Protein AF-A0A5J9WLJ3-F1 (afdb_monomer)

Nearest PDB structures (foldseek):
  1sz6-assembly1_A-2  TM=7.646E-01  e=7.565E-11  Viscum album
  1pum-assembly1_A  TM=7.525E-01  e=8.529E-11  Viscum album
  1yf8-assembly1_A  TM=7.888E-01  e=7.841E-10  Viscum album
  2b7u-assembly1_A  TM=7.235E-01  e=1.378E-10  Squilla maritima
  2pqi-assembly3_C  TM=7.498E-01  e=4.305E-10  Zea mays

Solvent-accessible surface area (backbone atoms only — not comparable to full-atom values): 20845 Å² total; per-residue (Å²): 135,89,86,83,81,88,86,77,88,76,84,78,80,77,81,80,63,78,72,80,76,73,75,64,64,78,54,74,60,68,26,63,38,52,54,63,48,75,91,47,28,34,59,30,49,51,52,29,39,49,36,53,45,50,52,34,45,72,61,26,93,45,59,37,41,34,23,41,85,89,69,46,79,70,50,70,32,21,27,26,18,72,86,45,80,54,54,85,21,42,45,23,37,33,42,36,49,90,85,45,39,32,31,42,32,29,29,43,39,65,47,36,80,42,34,41,31,32,76,87,66,52,38,32,25,47,47,94,58,82,72,80,74,56,74,87,44,41,76,60,86,41,58,94,44,53,49,78,44,63,76,39,57,58,26,75,38,57,36,27,35,61,46,47,54,51,21,49,53,54,58,35,66,62,54,98,86,66,89,56,77,66,51,38,47,25,51,50,37,49,40,44,67,72,36,43,16,46,30,20,52,66,51,33,50,52,48,39,52,25,35,69,66,63,32,65,48,62,55,29,67,70,50,38,52,52,64,76,36,45,51,57,53,33,31,49,24,52,66,71,63,69,63,86,80,77,38,63,44,73,52,56,94,84,52,54,65,48,53,58,44,41,74,69,49,39,44,47,34,36,31,69,32,51,54,56,50,52,52,52,56,51,55,53,52,59,55,65,73,60,70,79,74,76,79,80,80,78,83,88,88,89,85,84,90,79,88,82,90,81,88,84,83,86,85,88,84,88,86,88,88,87,87,83,94,88,83,90,82,88,86,84,92,85,85,82,71,72,76,69,53,65,68,64,57,64,66,71,74,117

Radius of gyration: 30.27 Å; Cα contacts (8 Å, |Δi|>4): 491; chains: 1; bounding box: 48×88×130 Å

Mean predicted aligned error: 13.95 Å

Sequence (350 aa):
MASRKKGKNVVVESSSGPPPILDQEIPKPIATFDITDPETIAENYKTGVQNIIEAMVSGSDVKFTFYRSDGKVDCRVPVCPMKNLSPSGAYTIELVDGEAQFLLVGTKYQTWFRGIVTKLKDRFEIDGMEPKMMTRSNSLHTTSRYLELTGKTVAELKVGYQSLFKALHILAGHRVDRQDKDYDVAIAVIMVMFFEAPRFPELFQMCLELLTQMRDDFVGEEYQKLINNWFNNSRDFFEANGEVKERRVTVTEQTVEAIKKVRRSISILCRSAWDSWLETIQAGTSRRSLCYKPPRPPFRVATRCGRTSLDTSLPMSRARGVFAVLQRRRGGSASARVLAHAASIAMAFL

Foldseek 3Di:
DDDDDDDDDDDPPPPPDPPPPPFQDQDDALAEQEPQDLVCNLVSLVVLLVSLLVLQVVQAPAKFFEAEPVRDTQAIAGAQHDDDLGSSQKHWYWYYNPPFIKIFIAGSALLATFWIQEPVRATEGEPPDPDRNGPPHDYPPHHRALCRLQVDAQQQQKEAQVLQVVLRVDRNPDDPPDDDSVNSSSVSRCCQSNRLLSFWVVSVVVRSVRSNVRHMDGSHDVSSVVSVCQLVLLLVLCVQVVDDPPSYHYDDPPRDVSVVCCSHTGRYHHPVSVVVNVVVVVVVVVVVVPPPPDPDDDDDDDDDDDDDDDDDDDDDDDDDDDDDDDDDDDDDDDPDPPVVVVVVCSVVPD

Organism: NCBI:txid38414

pLDDT: mean 76.75, std 26.53, range [23.78, 98.56]

Secondary structure (DSSP, 8-state):
-----PPP--------PPPP---PPPPPEEEEEE-S-TTTHHHHHHHHHHHHHHHHHHH-S-EEEEE-TTS-EEEEEEBPPPP--SGGGEEEEEEE-SS-EEEEEEETGGGEEEEEEETT--EEE-TT-PSPSSTTPEE-S--S-HHHHHSS-GGG-EEEHHHHHHHHHHHHT--TT---THHHHHHHHHHIIIIIGGG-HHHHHHHHHHHHTT-EEE-HHHHHHHHHTHHHHHHHHHHHH--SS--EEE--TTS-HHHHHHHHH-SSB-HHHHHHHHHHHHHHHHHHT----PPPPPP------------------------------------SSSTTTHHHHGGG--

Structure (mmCIF, N/CA/C/O backbone):
data_AF-A0A5J9WLJ3-F1
#
_entry.id   AF-A0A5J9WLJ3-F1
#
loop_
_atom_site.group_PDB
_atom_site.id
_atom_site.type_symbol
_atom_site.label_atom_id
_atom_site.label_alt_id
_atom_site.label_comp_id
_atom_site.label_asym_id
_atom_site.label_entity_id
_atom_site.label_seq_id
_atom_site.pdbx_PDB_ins_code
_atom_site.Cartn_x
_atom_site.Cartn_y
_atom_site.Cartn_z
_atom_site.occupancy
_atom_site.B_iso_or_equiv
_atom_site.auth_seq_id
_atom_site.auth_comp_id
_atom_site.auth_asym_id
_atom_site.auth_atom_id
_atom_site.pdbx_PDB_model_num
ATOM 1 N N . MET A 1 1 ? 13.831 -59.944 59.669 1.00 35.03 1 MET A N 1
ATOM 2 C CA . MET A 1 1 ? 14.502 -60.385 58.428 1.00 35.03 1 MET A CA 1
ATOM 3 C C . MET A 1 1 ? 13.497 -60.360 57.281 1.00 35.03 1 MET A C 1
ATOM 5 O O . MET A 1 1 ? 12.333 -60.645 57.506 1.00 35.03 1 MET A O 1
ATOM 9 N N . ALA A 1 2 ? 13.974 -59.900 56.124 1.00 35.75 2 ALA A N 1
ATOM 10 C CA . ALA A 1 2 ? 13.339 -59.632 54.827 1.00 35.75 2 ALA A CA 1
ATOM 11 C C . ALA A 1 2 ? 12.037 -60.374 54.435 1.00 35.75 2 ALA A C 1
ATOM 13 O O . ALA A 1 2 ? 11.960 -61.587 54.552 1.00 35.75 2 ALA A O 1
ATOM 14 N N . SER A 1 3 ? 11.104 -59.674 53.766 1.00 33.59 3 SER A N 1
ATOM 15 C CA . SER A 1 3 ? 11.016 -59.752 52.294 1.00 33.59 3 SER A CA 1
ATOM 16 C C . SER A 1 3 ? 10.105 -58.671 51.684 1.00 33.59 3 SER A C 1
ATOM 18 O O . SER A 1 3 ? 9.066 -58.304 52.228 1.00 33.59 3 SER A O 1
ATOM 20 N N . ARG A 1 4 ? 10.563 -58.122 50.553 1.00 35.47 4 ARG A N 1
ATOM 21 C CA . ARG A 1 4 ? 10.056 -56.951 49.823 1.00 35.47 4 ARG A CA 1
ATOM 22 C C . ARG A 1 4 ? 9.008 -57.344 48.770 1.00 35.47 4 ARG A C 1
ATOM 24 O O . ARG A 1 4 ? 9.231 -58.235 47.966 1.00 35.47 4 ARG A O 1
ATOM 31 N N . LYS A 1 5 ? 7.921 -56.567 48.779 1.00 38.75 5 LYS A N 1
ATOM 32 C CA . LYS A 1 5 ? 7.093 -56.008 47.686 1.00 38.75 5 LYS A CA 1
ATOM 33 C C . LYS A 1 5 ? 7.005 -56.740 46.328 1.00 38.75 5 LYS A C 1
ATOM 35 O O . LYS A 1 5 ? 7.954 -56.786 45.554 1.00 38.75 5 LYS A O 1
ATOM 40 N N . LYS A 1 6 ? 5.758 -57.109 45.999 1.00 37.81 6 LYS A N 1
ATOM 41 C CA . LYS A 1 6 ? 5.220 -57.403 44.659 1.00 37.81 6 LYS A CA 1
ATOM 42 C C . LYS A 1 6 ? 5.321 -56.178 43.735 1.00 37.81 6 LYS A C 1
ATOM 44 O O . LYS A 1 6 ? 4.821 -55.111 44.088 1.00 37.81 6 LYS A O 1
ATOM 49 N N . GLY A 1 7 ? 5.890 -56.357 42.545 1.00 33.94 7 GLY A N 1
ATOM 50 C CA . GLY A 1 7 ? 5.754 -55.429 41.421 1.00 33.94 7 GLY A CA 1
ATOM 51 C C . GLY A 1 7 ? 4.505 -55.762 40.602 1.00 33.94 7 GLY A C 1
ATOM 52 O O . GLY A 1 7 ? 4.373 -56.876 40.104 1.00 33.94 7 GLY A O 1
ATOM 53 N N . LYS A 1 8 ? 3.580 -54.805 40.483 1.00 37.28 8 LYS A N 1
ATOM 54 C CA . LYS A 1 8 ? 2.529 -54.790 39.458 1.00 37.28 8 LYS A CA 1
ATOM 55 C C . LYS A 1 8 ? 3.003 -53.828 38.370 1.00 37.28 8 LYS A C 1
ATOM 57 O O . LYS A 1 8 ? 3.177 -52.645 38.651 1.00 37.28 8 LYS A O 1
ATOM 62 N N . ASN A 1 9 ? 3.224 -54.344 37.165 1.00 34.16 9 ASN A N 1
ATOM 63 C CA . ASN A 1 9 ? 3.464 -53.529 35.979 1.00 34.16 9 ASN A CA 1
ATOM 64 C C . ASN A 1 9 ? 2.192 -52.733 35.671 1.00 34.16 9 ASN A C 1
ATOM 66 O O . ASN A 1 9 ? 1.166 -53.311 35.319 1.00 34.16 9 ASN A O 1
ATOM 70 N N . VAL A 1 10 ? 2.264 -51.415 35.841 1.00 37.97 10 VAL A N 1
ATOM 71 C CA . VAL A 1 10 ? 1.283 -50.476 35.298 1.00 37.97 10 VAL A CA 1
ATOM 72 C C . VAL A 1 10 ? 1.758 -50.139 33.893 1.00 37.97 10 VAL A C 1
ATOM 74 O O . VAL A 1 10 ? 2.802 -49.515 33.718 1.00 37.97 10 VAL A O 1
ATOM 77 N N . VAL A 1 11 ? 1.012 -50.607 32.896 1.00 36.06 11 VAL A N 1
ATOM 78 C CA . VAL A 1 11 ? 1.139 -50.140 31.516 1.00 36.06 11 VAL A CA 1
ATOM 79 C C . VAL A 1 11 ? 0.628 -48.703 31.507 1.00 36.06 11 VAL A C 1
ATOM 81 O O . VAL A 1 11 ? -0.554 -48.459 31.733 1.00 36.06 11 VAL A O 1
ATOM 84 N N . VAL A 1 12 ? 1.540 -47.750 31.330 1.00 38.28 12 VAL A N 1
ATOM 85 C CA . VAL A 1 12 ? 1.195 -46.353 31.065 1.00 38.28 12 VAL A CA 1
ATOM 86 C C . VAL A 1 12 ? 0.824 -46.288 29.590 1.00 38.28 12 VAL A C 1
ATOM 88 O O . VAL A 1 12 ? 1.699 -46.311 28.727 1.00 38.28 12 VAL A O 1
ATOM 91 N N . GLU A 1 13 ? -0.475 -46.263 29.298 1.00 34.56 13 GLU A N 1
ATOM 92 C CA . GLU A 1 13 ? -0.962 -45.866 27.982 1.00 34.56 13 GLU A CA 1
ATOM 93 C C . GLU A 1 13 ? -0.551 -44.410 27.755 1.00 34.56 13 GLU A C 1
ATOM 95 O O . GLU A 1 13 ? -1.059 -43.478 28.379 1.00 34.56 13 GLU A O 1
ATOM 100 N N . SER A 1 14 ? 0.440 -44.218 26.887 1.00 36.09 14 SER A N 1
ATOM 101 C CA . SER A 1 14 ? 0.812 -42.910 26.376 1.00 36.09 14 SER A CA 1
ATOM 102 C C . SER A 1 14 ? -0.344 -42.394 25.526 1.00 36.09 14 SER A C 1
ATOM 104 O O . SER A 1 14 ? -0.534 -42.839 24.393 1.00 36.09 14 SER A O 1
ATOM 106 N N . SER A 1 15 ? -1.118 -41.456 26.067 1.00 36.97 15 SER A N 1
ATOM 107 C CA . SER A 1 15 ? -2.095 -40.689 25.305 1.00 36.97 15 SER A CA 1
ATOM 108 C C . SER A 1 15 ? -1.351 -39.840 24.270 1.00 36.97 15 SER A C 1
ATOM 110 O O . SER A 1 15 ? -0.962 -38.702 24.540 1.00 36.97 15 SER A O 1
ATOM 112 N N . SER A 1 16 ? -1.116 -40.390 23.080 1.00 39.53 16 SER A N 1
ATOM 113 C CA . SER A 1 16 ? -0.679 -39.617 21.921 1.00 39.53 16 SER A CA 1
ATOM 114 C C . SER A 1 16 ? -1.875 -38.822 21.400 1.00 39.53 16 SER A C 1
ATOM 116 O O . SER A 1 16 ? -2.499 -39.172 20.398 1.00 39.53 16 SER A O 1
ATOM 118 N N . GLY A 1 17 ? -2.231 -37.765 22.127 1.00 44.97 17 GLY A N 1
ATOM 119 C CA . GLY A 1 17 ? -2.971 -36.665 21.530 1.00 44.97 17 GLY A CA 1
ATOM 120 C C . GLY A 1 17 ? -2.159 -36.091 20.363 1.00 44.97 17 GLY A C 1
ATOM 121 O O . GLY A 1 17 ? -0.925 -36.194 20.374 1.00 44.97 17 GLY A O 1
ATOM 122 N N . PRO A 1 18 ? -2.816 -35.513 19.343 1.00 36.66 18 PRO A N 1
ATOM 123 C CA . PRO A 1 18 ? -2.102 -34.785 18.306 1.00 36.66 18 PRO A CA 1
ATOM 124 C C . PRO A 1 18 ? -1.179 -33.757 18.979 1.00 36.66 18 PRO A C 1
ATOM 126 O O . PRO A 1 18 ? -1.573 -33.172 19.996 1.00 36.66 18 PRO A O 1
ATOM 129 N N . PRO A 1 19 ? 0.049 -33.562 18.466 1.00 36.69 19 PRO A N 1
ATOM 130 C CA . PRO A 1 19 ? 0.961 -32.582 19.035 1.00 36.69 19 PRO A CA 1
ATOM 131 C C . PRO A 1 19 ? 0.228 -31.240 19.153 1.00 36.69 19 PRO A C 1
ATOM 133 O O . PRO A 1 19 ? -0.559 -30.915 18.255 1.00 36.69 19 PRO A O 1
ATOM 136 N N . PRO A 1 20 ? 0.436 -30.471 20.240 1.00 39.09 20 PRO A N 1
ATOM 137 C CA . PRO A 1 20 ? -0.148 -29.146 20.347 1.00 39.09 20 PRO A CA 1
ATOM 138 C C . PRO A 1 20 ? 0.216 -28.387 19.075 1.00 39.09 20 PRO A C 1
ATOM 140 O O . PRO A 1 20 ? 1.395 -28.259 18.738 1.00 39.09 20 PRO A O 1
ATOM 143 N N . ILE A 1 21 ? -0.808 -27.970 18.327 1.00 44.97 21 ILE A N 1
ATOM 144 C CA . ILE A 1 21 ? -0.631 -27.144 17.139 1.00 44.97 21 ILE A CA 1
ATOM 145 C C . ILE A 1 21 ? 0.052 -25.886 17.654 1.00 44.97 21 ILE A C 1
ATOM 147 O O . ILE A 1 21 ? -0.577 -25.089 18.347 1.00 44.97 21 ILE A O 1
ATOM 151 N N . LEU A 1 22 ? 1.355 -25.769 17.392 1.00 43.28 22 LEU A N 1
ATOM 152 C CA . LEU A 1 22 ? 2.127 -24.585 17.725 1.00 43.28 22 LEU A CA 1
ATOM 153 C C . LEU A 1 22 ? 1.365 -23.404 17.142 1.00 43.28 22 LEU A C 1
ATOM 155 O O . LEU A 1 22 ? 1.149 -23.333 15.928 1.00 43.28 22 LEU A O 1
ATOM 159 N N . ASP A 1 23 ? 0.910 -22.517 18.022 1.00 54.50 23 ASP A N 1
ATOM 160 C CA . ASP A 1 23 ? 0.387 -21.234 17.608 1.00 54.50 23 ASP A CA 1
ATOM 161 C C . ASP A 1 23 ? 1.439 -20.590 16.730 1.00 54.50 23 ASP A C 1
ATOM 163 O O . ASP A 1 23 ? 2.509 -20.219 17.208 1.00 54.50 23 ASP A O 1
ATOM 167 N N . GLN A 1 24 ? 1.165 -20.500 15.428 1.00 60.66 24 GLN A N 1
ATOM 168 C CA . GLN A 1 24 ? 2.033 -19.730 14.562 1.00 60.66 24 GLN A CA 1
ATOM 169 C C . GLN A 1 24 ? 2.061 -18.311 15.120 1.00 60.66 24 GLN A C 1
ATOM 171 O O . GLN A 1 24 ? 1.013 -17.663 15.280 1.00 60.66 24 GLN A O 1
ATOM 176 N N . GLU A 1 25 ? 3.268 -17.892 15.489 1.00 76.31 25 GLU A N 1
ATOM 177 C CA . GLU A 1 25 ? 3.545 -16.579 16.035 1.00 76.31 25 GLU A CA 1
ATOM 178 C C . GLU A 1 25 ? 3.221 -15.552 14.949 1.00 76.31 25 GLU A C 1
ATOM 180 O O . GLU A 1 25 ? 3.755 -15.606 13.838 1.00 76.31 25 GLU A O 1
ATOM 185 N N . ILE A 1 26 ? 2.283 -14.651 15.245 1.00 84.25 26 ILE A N 1
ATOM 186 C CA . ILE A 1 26 ? 2.019 -13.498 14.385 1.00 84.25 26 ILE A CA 1
ATOM 187 C C . ILE A 1 26 ? 3.300 -12.659 14.392 1.00 84.25 26 ILE A C 1
ATOM 189 O O . ILE A 1 26 ? 3.791 -12.353 15.483 1.00 84.25 26 ILE A O 1
ATOM 193 N N . PRO A 1 27 ? 3.870 -12.304 13.226 1.00 88.19 27 PRO A N 1
ATOM 194 C CA . PRO A 1 27 ? 5.125 -11.574 13.203 1.00 88.19 27 PRO A CA 1
ATOM 195 C C . PRO A 1 27 ? 4.973 -10.235 13.925 1.00 88.19 27 PRO A C 1
ATOM 197 O O . PRO A 1 27 ? 3.891 -9.638 13.942 1.00 88.19 27 PRO A O 1
ATOM 200 N N . LYS A 1 28 ? 6.074 -9.764 14.518 1.00 91.81 28 LYS A N 1
ATOM 201 C CA . LYS A 1 28 ? 6.121 -8.435 15.132 1.00 91.81 28 LYS A CA 1
ATOM 202 C C . LYS A 1 28 ? 5.791 -7.356 14.088 1.00 91.81 28 LYS A C 1
ATOM 204 O O . LYS A 1 28 ? 6.193 -7.525 12.931 1.00 91.81 28 LYS A O 1
ATOM 209 N N . PRO A 1 29 ? 5.114 -6.266 14.492 1.00 95.00 29 PRO A N 1
ATOM 210 C CA . PRO A 1 29 ? 4.811 -5.163 13.593 1.00 95.00 29 PRO A CA 1
ATOM 211 C C . PRO A 1 29 ? 6.076 -4.605 12.952 1.00 95.00 29 PRO A C 1
ATOM 213 O O . PRO A 1 29 ? 7.065 -4.347 13.635 1.00 95.00 29 PRO A O 1
ATOM 216 N N . ILE A 1 30 ? 6.039 -4.422 11.632 1.00 95.31 30 ILE A N 1
ATOM 217 C CA . ILE A 1 30 ? 7.090 -3.697 10.899 1.00 95.31 30 ILE A CA 1
ATOM 218 C C . ILE A 1 30 ? 6.889 -2.180 10.992 1.00 95.31 30 ILE A C 1
ATOM 220 O O . ILE A 1 30 ? 7.796 -1.404 10.713 1.00 95.31 30 ILE A O 1
ATOM 224 N N . ALA A 1 31 ? 5.685 -1.762 11.371 1.00 93.31 31 ALA A N 1
ATOM 225 C CA . ALA A 1 31 ? 5.300 -0.382 11.575 1.00 93.31 31 ALA A CA 1
ATOM 226 C C . ALA A 1 31 ? 4.232 -0.319 12.667 1.00 93.31 31 ALA A C 1
ATOM 228 O O . ALA A 1 31 ? 3.360 -1.190 12.730 1.00 93.31 31 ALA A O 1
ATOM 229 N N . THR A 1 32 ? 4.294 0.735 13.471 1.00 94.44 32 THR A N 1
ATOM 230 C CA . THR A 1 32 ? 3.212 1.151 14.360 1.00 94.44 32 THR A CA 1
ATOM 231 C C . THR A 1 32 ? 2.727 2.503 13.865 1.00 94.44 32 THR A C 1
ATOM 233 O O . THR A 1 32 ? 3.519 3.424 13.674 1.00 94.44 32 THR A O 1
ATOM 236 N N . PHE A 1 33 ? 1.432 2.591 13.607 1.00 95.06 33 PHE A N 1
ATOM 237 C CA . PHE A 1 33 ? 0.744 3.792 13.194 1.00 95.06 33 PHE A CA 1
ATOM 238 C C . PHE A 1 33 ? -0.102 4.289 14.362 1.00 95.06 33 PHE A C 1
ATOM 240 O O . PHE A 1 33 ? -1.200 3.790 14.620 1.00 95.06 33 PHE A O 1
ATOM 247 N N . ASP A 1 34 ? 0.476 5.239 15.087 1.00 93.50 34 ASP A N 1
ATOM 248 C CA . ASP A 1 34 ? -0.144 5.896 16.227 1.00 93.50 34 ASP A CA 1
ATOM 249 C C . ASP A 1 34 ? -0.890 7.152 15.759 1.00 93.50 34 ASP A C 1
ATOM 251 O O . ASP A 1 34 ? -0.301 8.028 15.118 1.00 93.50 34 ASP A O 1
ATOM 255 N N . ILE A 1 35 ? -2.190 7.217 16.048 1.00 92.88 35 ILE A N 1
ATOM 256 C CA . ILE A 1 35 ? -3.055 8.361 15.733 1.00 92.88 35 ILE A CA 1
ATOM 257 C C . ILE A 1 35 ? -3.492 9.144 16.973 1.00 92.88 35 ILE A C 1
ATOM 259 O O . ILE A 1 35 ? -4.337 10.030 16.855 1.00 92.88 35 ILE A O 1
ATOM 263 N N . THR A 1 36 ? -2.934 8.820 18.143 1.00 91.94 36 THR A N 1
ATOM 264 C CA . THR A 1 36 ? -3.275 9.453 19.427 1.00 91.94 36 THR A CA 1
ATOM 265 C C . THR A 1 36 ? -3.032 10.960 19.384 1.00 91.94 36 THR A C 1
ATOM 267 O O . THR A 1 36 ? -3.819 11.734 19.926 1.00 91.94 36 THR A O 1
ATOM 270 N N . ASP A 1 37 ? -1.951 11.381 18.721 1.00 91.88 37 ASP A N 1
ATOM 271 C CA . ASP A 1 37 ? -1.606 12.786 18.534 1.00 91.88 37 ASP A CA 1
ATOM 272 C C . ASP A 1 37 ? -1.854 13.227 17.079 1.00 91.88 37 ASP A C 1
ATOM 274 O O . ASP A 1 37 ? -1.126 12.813 16.166 1.00 91.88 37 ASP A O 1
ATOM 278 N N . PRO A 1 38 ? -2.851 14.100 16.841 1.00 88.19 38 PRO A N 1
ATOM 279 C CA . PRO A 1 38 ? -3.112 14.654 15.522 1.00 88.19 38 PRO A CA 1
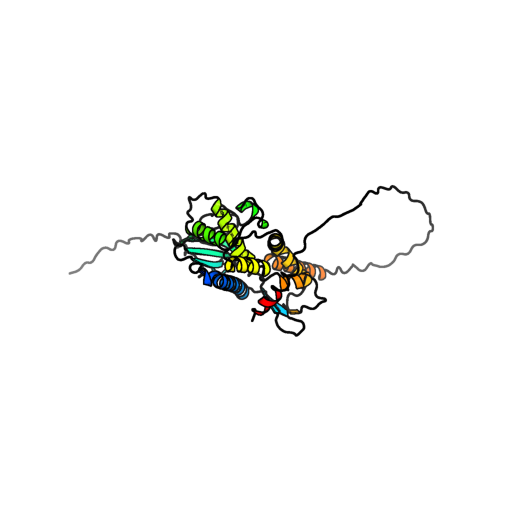ATOM 280 C C . PRO A 1 38 ? -1.888 15.351 14.900 1.00 88.19 38 PRO A C 1
ATOM 282 O O . PRO A 1 38 ? -1.711 15.299 13.686 1.00 88.19 38 PRO A O 1
ATOM 285 N N . GLU A 1 39 ? -1.002 15.972 15.680 1.00 90.88 39 GLU A N 1
ATOM 286 C CA . GLU A 1 39 ? 0.140 16.705 15.111 1.00 90.88 39 GLU A CA 1
ATOM 287 C C . GLU A 1 39 ? 1.184 15.778 14.469 1.00 90.88 39 GLU A C 1
ATOM 289 O O . GLU A 1 39 ? 1.890 16.182 13.542 1.00 90.88 39 GLU A O 1
ATOM 294 N N . THR A 1 40 ? 1.250 14.515 14.899 1.00 94.19 40 THR A N 1
ATOM 295 C CA . THR A 1 40 ? 2.245 13.544 14.414 1.00 94.19 40 THR A CA 1
ATOM 296 C C . THR A 1 40 ? 1.694 12.551 13.396 1.00 94.19 40 THR A C 1
ATOM 298 O O . THR A 1 40 ? 2.472 11.846 12.750 1.00 94.19 40 THR A O 1
ATOM 301 N N . ILE A 1 41 ? 0.375 12.522 13.165 1.00 94.81 41 ILE A N 1
ATOM 302 C CA . ILE A 1 41 ? -0.260 11.480 12.348 1.00 94.81 41 ILE A CA 1
ATOM 303 C C . ILE A 1 41 ? 0.296 11.391 10.921 1.00 94.81 41 ILE A C 1
ATOM 305 O O . ILE A 1 41 ? 0.496 10.297 10.394 1.00 94.81 41 ILE A O 1
ATOM 309 N N . ALA A 1 42 ? 0.574 12.529 10.281 1.00 95.88 42 ALA A N 1
ATOM 310 C CA . ALA A 1 42 ? 1.089 12.548 8.917 1.00 95.88 42 ALA A CA 1
ATOM 311 C C . ALA A 1 42 ? 2.509 11.959 8.849 1.00 95.88 42 ALA A C 1
ATOM 313 O O . ALA A 1 42 ? 2.808 11.162 7.958 1.00 95.88 42 ALA A O 1
ATOM 314 N N . GLU A 1 43 ? 3.366 12.289 9.818 1.00 96.50 43 GLU A N 1
ATOM 315 C CA . GLU A 1 43 ? 4.730 11.752 9.877 1.00 96.50 43 GLU A CA 1
ATOM 316 C C . GLU A 1 43 ? 4.731 10.264 10.255 1.00 96.50 43 GLU A C 1
ATOM 318 O O . GLU A 1 43 ? 5.453 9.471 9.645 1.00 96.50 43 GLU A O 1
ATOM 323 N N . ASN A 1 44 ? 3.849 9.853 11.171 1.00 96.44 44 ASN A N 1
ATOM 324 C CA . ASN A 1 44 ? 3.642 8.445 11.513 1.00 96.44 44 ASN A CA 1
ATOM 325 C C . ASN A 1 44 ? 3.172 7.650 10.286 1.00 96.44 44 ASN A C 1
ATOM 327 O O . ASN A 1 44 ? 3.635 6.532 10.052 1.00 96.44 44 ASN A O 1
ATOM 331 N N . TYR A 1 45 ? 2.294 8.230 9.460 1.00 97.44 45 TYR A N 1
ATOM 332 C CA . TYR A 1 45 ? 1.783 7.581 8.251 1.00 97.44 45 TYR A CA 1
ATOM 333 C C . TYR A 1 45 ? 2.887 7.411 7.214 1.00 97.44 45 TYR A C 1
ATOM 335 O O . TYR A 1 45 ? 3.086 6.320 6.681 1.00 97.44 45 TYR A O 1
ATOM 343 N N . LYS A 1 46 ? 3.644 8.483 6.969 1.00 97.56 46 LYS A N 1
ATOM 344 C CA . LYS A 1 46 ? 4.800 8.476 6.074 1.00 97.56 46 LYS A CA 1
ATOM 345 C C . LYS A 1 46 ? 5.826 7.424 6.492 1.00 97.56 46 LYS A C 1
ATOM 347 O O . LYS A 1 46 ? 6.210 6.602 5.660 1.00 97.56 46 LYS A O 1
ATOM 352 N N . THR A 1 47 ? 6.201 7.401 7.769 1.00 97.00 47 THR A N 1
ATOM 353 C CA . THR A 1 47 ? 7.129 6.408 8.329 1.00 97.00 47 THR A CA 1
ATOM 354 C C . THR A 1 47 ? 6.575 4.990 8.172 1.00 97.00 47 THR A C 1
ATOM 356 O O . THR A 1 47 ? 7.275 4.087 7.716 1.00 97.00 47 THR A O 1
ATOM 359 N N . GLY A 1 48 ? 5.289 4.782 8.468 1.00 96.38 48 GLY A N 1
ATOM 360 C CA . GLY A 1 48 ? 4.637 3.482 8.312 1.00 96.38 48 GLY A CA 1
ATOM 361 C C . GLY A 1 48 ? 4.657 2.971 6.870 1.00 96.38 48 GLY A C 1
ATOM 362 O O . GLY A 1 48 ? 5.006 1.815 6.627 1.00 96.38 48 GLY A O 1
ATOM 363 N N . VAL A 1 49 ? 4.347 3.831 5.896 1.00 97.19 49 VAL A N 1
ATOM 364 C CA . VAL A 1 49 ? 4.397 3.483 4.467 1.00 97.19 49 VAL A CA 1
ATOM 365 C C . VAL A 1 49 ? 5.824 3.169 4.015 1.00 97.19 49 VAL A C 1
ATOM 367 O O . VAL A 1 49 ? 6.028 2.188 3.295 1.00 97.19 49 VAL A O 1
ATOM 370 N N . GLN A 1 50 ? 6.816 3.936 4.471 1.00 96.44 50 GLN A N 1
ATOM 371 C CA . GLN A 1 50 ? 8.228 3.662 4.191 1.00 96.44 50 GLN A CA 1
ATOM 372 C C . GLN A 1 50 ? 8.652 2.292 4.731 1.00 96.44 50 GLN A C 1
ATOM 374 O O . GLN A 1 50 ? 9.190 1.487 3.971 1.00 96.44 50 GLN A O 1
ATOM 379 N N . ASN A 1 51 ? 8.301 1.963 5.975 1.00 96.62 51 ASN A N 1
ATOM 380 C CA . ASN A 1 51 ? 8.601 0.659 6.570 1.00 96.62 51 ASN A CA 1
ATOM 381 C C . ASN A 1 51 ? 7.958 -0.507 5.795 1.00 96.62 51 ASN A C 1
ATOM 383 O O . ASN A 1 51 ? 8.567 -1.569 5.648 1.00 96.62 51 ASN A O 1
ATOM 387 N N . ILE A 1 52 ? 6.744 -0.328 5.255 1.00 96.12 52 ILE A N 1
ATOM 388 C CA . ILE A 1 52 ? 6.091 -1.336 4.399 1.00 96.12 52 ILE A CA 1
ATOM 389 C C . ILE A 1 52 ? 6.894 -1.554 3.112 1.00 96.12 52 ILE A C 1
ATOM 391 O O . ILE A 1 52 ? 7.169 -2.700 2.739 1.00 96.12 52 ILE A O 1
ATOM 395 N N . ILE A 1 53 ? 7.306 -0.472 2.446 1.00 95.75 53 ILE A N 1
ATOM 396 C CA . ILE A 1 53 ? 8.129 -0.543 1.232 1.00 95.75 53 ILE A CA 1
ATOM 397 C C . ILE A 1 53 ? 9.472 -1.212 1.548 1.00 95.75 53 ILE A C 1
ATOM 399 O O . ILE A 1 53 ? 9.887 -2.125 0.833 1.00 95.75 53 ILE A O 1
ATOM 403 N N . GLU A 1 54 ? 10.129 -0.835 2.643 1.00 94.44 54 GLU A N 1
ATOM 404 C CA . GLU A 1 54 ? 11.394 -1.424 3.089 1.00 94.44 54 GLU A CA 1
ATOM 405 C C . GLU A 1 54 ? 11.275 -2.910 3.428 1.00 94.44 54 GLU A C 1
ATOM 407 O O . GLU A 1 54 ? 12.185 -3.688 3.122 1.00 94.44 54 GLU A O 1
ATOM 412 N N . ALA A 1 55 ? 10.148 -3.347 3.990 1.00 93.06 55 ALA A N 1
ATOM 413 C CA . ALA A 1 55 ? 9.878 -4.761 4.213 1.00 93.06 55 ALA A CA 1
ATOM 414 C C . ALA A 1 55 ? 9.754 -5.533 2.888 1.00 93.06 55 ALA A C 1
ATOM 416 O O . ALA A 1 55 ? 10.267 -6.655 2.784 1.00 93.06 55 ALA A O 1
ATOM 417 N N . MET A 1 56 ? 9.138 -4.936 1.858 1.00 94.75 56 MET A N 1
ATOM 418 C CA . MET A 1 56 ? 9.105 -5.524 0.512 1.00 94.75 56 MET A CA 1
ATOM 419 C C . MET A 1 56 ? 10.490 -5.545 -0.125 1.00 94.75 56 MET A C 1
ATOM 421 O O . MET A 1 56 ? 10.885 -6.567 -0.681 1.00 94.75 56 MET A O 1
ATOM 425 N N . VAL A 1 57 ? 11.263 -4.461 -0.001 1.00 92.00 57 VAL A N 1
ATOM 426 C CA . VAL A 1 57 ? 12.658 -4.421 -0.452 1.00 92.00 57 VAL A CA 1
ATOM 427 C C . VAL A 1 57 ? 13.449 -5.529 0.233 1.00 92.00 57 VAL A C 1
ATOM 429 O O . VAL A 1 57 ? 14.079 -6.334 -0.440 1.00 92.00 57 VAL A O 1
ATOM 432 N N . SER A 1 58 ? 13.413 -5.634 1.553 1.00 90.62 58 SER A N 1
ATOM 433 C CA . SER A 1 58 ? 14.223 -6.600 2.299 1.00 90.62 58 SER A CA 1
ATOM 434 C C . SER A 1 58 ? 13.862 -8.049 1.970 1.00 90.62 58 SER A C 1
ATOM 436 O O . SER A 1 58 ? 14.753 -8.882 1.827 1.00 90.62 58 SER A O 1
ATOM 438 N N . GLY A 1 59 ? 12.571 -8.345 1.791 1.00 89.88 59 GLY A N 1
ATOM 439 C CA . GLY A 1 59 ? 12.100 -9.690 1.456 1.00 89.88 59 GLY A CA 1
ATOM 440 C C . GLY A 1 59 ? 12.218 -10.071 -0.021 1.00 89.88 59 GLY A C 1
ATOM 441 O O . GLY A 1 59 ? 12.014 -11.237 -0.353 1.00 89.88 59 GLY A O 1
ATOM 442 N N . SER A 1 60 ? 12.477 -9.113 -0.912 1.00 93.81 60 SER A N 1
ATOM 443 C CA . SER A 1 60 ? 12.444 -9.350 -2.354 1.00 93.81 60 SER A CA 1
ATOM 444 C C . SER A 1 60 ? 13.775 -9.858 -2.903 1.00 93.81 60 SER A C 1
ATOM 446 O O . SER A 1 60 ? 14.847 -9.315 -2.625 1.00 93.81 60 SER A O 1
ATOM 448 N N . ASP A 1 61 ? 13.684 -10.863 -3.766 1.00 92.69 61 ASP A N 1
ATOM 449 C CA . ASP A 1 61 ? 14.751 -11.414 -4.597 1.00 92.69 61 ASP A CA 1
ATOM 450 C C . ASP A 1 61 ? 14.937 -10.653 -5.922 1.00 92.69 61 ASP A C 1
ATOM 452 O O . ASP A 1 61 ? 15.923 -10.893 -6.625 1.00 92.69 61 ASP A O 1
ATOM 456 N N . VAL A 1 62 ? 14.036 -9.726 -6.277 1.00 93.50 62 VAL A N 1
ATOM 457 C CA . VAL A 1 62 ? 14.053 -8.979 -7.547 1.00 93.50 62 VAL A CA 1
ATOM 458 C C . VAL A 1 62 ? 13.785 -7.495 -7.312 1.00 93.50 62 VAL A C 1
ATOM 460 O O . VAL A 1 62 ? 12.720 -7.095 -6.854 1.00 93.50 62 VAL A O 1
ATOM 463 N N . LYS A 1 63 ? 14.755 -6.647 -7.661 1.00 93.12 63 LYS A N 1
ATOM 464 C CA . LYS A 1 63 ? 14.690 -5.193 -7.450 1.00 93.12 63 LYS A CA 1
ATOM 465 C C . LYS A 1 63 ? 15.272 -4.484 -8.651 1.00 93.12 63 LYS A C 1
ATOM 467 O O . LYS A 1 63 ? 16.357 -4.861 -9.084 1.00 93.12 63 LYS A O 1
ATOM 472 N N . PHE A 1 64 ? 14.597 -3.448 -9.124 1.00 95.19 64 PHE A N 1
ATOM 473 C CA . PHE A 1 64 ? 15.082 -2.598 -10.203 1.00 95.19 64 PHE A CA 1
ATOM 474 C C . PHE A 1 64 ? 15.625 -1.303 -9.623 1.00 95.19 64 PHE A C 1
ATOM 476 O O . PHE A 1 64 ? 14.939 -0.631 -8.854 1.00 95.19 64 PHE A O 1
ATOM 483 N N . THR A 1 65 ? 16.860 -0.959 -9.977 1.00 94.38 65 THR A N 1
ATOM 484 C CA . THR A 1 65 ? 17.449 0.332 -9.608 1.00 94.38 65 THR A CA 1
ATOM 485 C C . THR A 1 65 ? 17.402 1.251 -10.815 1.00 94.38 65 THR A C 1
ATOM 487 O O . THR A 1 65 ? 18.011 0.960 -11.848 1.00 94.38 65 THR A O 1
ATOM 490 N N . PHE A 1 66 ? 16.669 2.351 -10.680 1.00 94.25 66 PHE A N 1
ATOM 491 C CA . PHE A 1 66 ? 16.545 3.373 -11.705 1.00 94.25 66 PHE A CA 1
ATOM 492 C C . PHE A 1 66 ? 17.645 4.411 -11.527 1.00 94.25 66 PHE A C 1
ATOM 494 O O . PHE A 1 66 ? 17.926 4.845 -10.410 1.00 94.25 66 PHE A O 1
ATOM 501 N N . TYR A 1 67 ? 18.255 4.815 -12.635 1.00 94.06 67 TYR A N 1
ATOM 502 C CA . TYR A 1 67 ? 19.320 5.807 -12.673 1.00 94.06 67 TYR A CA 1
ATOM 503 C C . TYR A 1 67 ? 18.910 6.992 -13.539 1.00 94.06 67 TYR A C 1
ATOM 505 O O . TYR A 1 67 ? 18.291 6.831 -14.598 1.00 94.06 67 TYR A O 1
ATOM 513 N N . ARG A 1 68 ? 19.296 8.185 -13.088 1.00 89.50 68 ARG A N 1
ATOM 514 C CA . ARG A 1 68 ? 19.244 9.421 -13.869 1.00 89.50 68 ARG A CA 1
ATOM 515 C C . ARG A 1 68 ? 20.317 9.398 -14.963 1.00 89.50 68 ARG A C 1
ATOM 517 O O . ARG A 1 68 ? 21.244 8.587 -14.934 1.00 89.50 68 ARG A O 1
ATOM 524 N N . SER A 1 69 ? 20.213 10.320 -15.918 1.00 85.62 69 SER A N 1
ATOM 525 C CA . SER A 1 69 ? 21.183 10.472 -17.012 1.00 85.62 69 SER A CA 1
ATOM 526 C C . SER A 1 69 ? 22.599 10.822 -16.536 1.00 85.62 69 SER A C 1
ATOM 528 O O . SER A 1 69 ? 23.558 10.520 -17.235 1.00 85.62 69 SER A O 1
ATOM 530 N N . ASP A 1 70 ? 22.738 11.417 -15.348 1.00 87.62 70 ASP A N 1
ATOM 531 C CA . ASP A 1 70 ? 24.024 11.717 -14.700 1.00 87.62 70 ASP A CA 1
ATOM 532 C C . ASP A 1 70 ? 24.641 10.506 -13.968 1.00 87.62 70 ASP A C 1
ATOM 534 O O . ASP A 1 70 ? 25.687 10.623 -13.332 1.00 87.62 70 ASP A O 1
ATOM 538 N N . GLY A 1 71 ? 23.998 9.335 -14.041 1.00 87.69 71 GLY A N 1
ATOM 539 C CA . GLY A 1 71 ? 24.457 8.104 -13.407 1.00 87.69 71 GLY A CA 1
ATOM 540 C C . GLY A 1 71 ? 24.124 7.984 -11.919 1.00 87.69 71 GLY A C 1
ATOM 541 O O . GLY A 1 71 ? 24.483 6.970 -11.318 1.00 87.69 71 GLY A O 1
ATOM 542 N N . LYS A 1 72 ? 23.421 8.953 -11.315 1.00 91.38 72 LYS A N 1
ATOM 543 C CA . LYS A 1 72 ? 22.952 8.847 -9.925 1.00 91.38 72 LYS A CA 1
ATOM 544 C C . LYS A 1 72 ? 21.723 7.954 -9.821 1.00 91.38 72 LYS A C 1
ATOM 546 O O . LYS A 1 72 ? 20.885 7.920 -10.723 1.00 91.38 72 LYS A O 1
ATOM 551 N N . VAL A 1 73 ? 21.615 7.238 -8.703 1.00 92.38 73 VAL A N 1
ATOM 552 C CA . VAL A 1 73 ? 20.414 6.462 -8.372 1.00 92.38 73 VAL A CA 1
ATOM 553 C C . VAL A 1 73 ? 19.254 7.430 -8.171 1.00 92.38 73 VAL A C 1
ATOM 555 O O . VAL A 1 73 ? 19.391 8.418 -7.455 1.00 92.38 73 VAL A O 1
ATOM 558 N N . ASP A 1 74 ? 18.134 7.140 -8.819 1.00 90.94 74 ASP A N 1
ATOM 559 C CA . ASP A 1 74 ? 16.891 7.885 -8.659 1.00 90.94 74 ASP A CA 1
ATOM 560 C C . ASP A 1 74 ? 15.969 7.199 -7.654 1.00 90.94 74 ASP A C 1
ATOM 562 O O . ASP A 1 74 ? 15.596 7.784 -6.647 1.00 90.94 74 ASP A O 1
ATOM 566 N N . CYS A 1 75 ? 15.638 5.931 -7.905 1.00 91.06 75 CYS A N 1
ATOM 567 C CA . CYS A 1 75 ? 14.792 5.139 -7.023 1.00 91.06 75 CYS A CA 1
ATOM 568 C C . CYS A 1 75 ? 15.092 3.641 -7.151 1.00 91.06 75 CYS A C 1
ATOM 570 O O . CYS A 1 75 ? 15.765 3.181 -8.083 1.00 91.06 75 CYS A O 1
ATOM 572 N N . ARG A 1 76 ? 14.589 2.867 -6.188 1.00 92.31 76 ARG A N 1
ATOM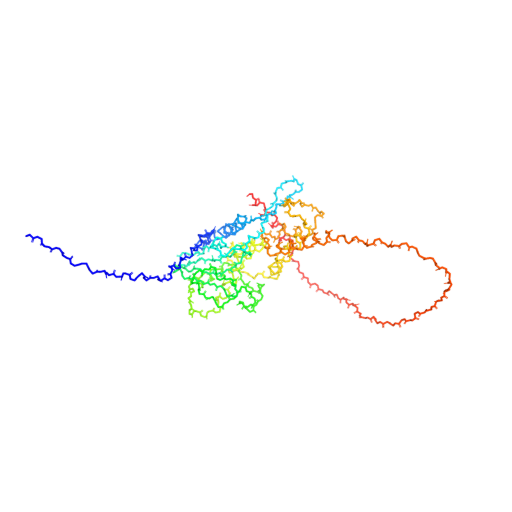 573 C CA . ARG A 1 76 ? 14.633 1.403 -6.191 1.00 92.31 76 ARG A CA 1
ATOM 574 C C . ARG A 1 76 ? 13.215 0.873 -6.078 1.00 92.31 76 ARG A C 1
ATOM 576 O O . ARG A 1 76 ? 12.523 1.202 -5.123 1.00 92.31 76 ARG A O 1
ATOM 583 N N . VAL A 1 77 ? 12.819 0.029 -7.023 1.00 95.81 77 VAL A N 1
ATOM 584 C CA . VAL A 1 77 ? 11.474 -0.548 -7.080 1.00 95.81 77 VAL A CA 1
ATOM 585 C C . VAL A 1 77 ? 11.585 -2.070 -6.929 1.00 95.81 77 VAL A C 1
ATOM 587 O O . VAL A 1 77 ? 12.053 -2.742 -7.857 1.00 95.81 77 VAL A O 1
ATOM 590 N N . PRO A 1 78 ? 11.243 -2.646 -5.761 1.00 96.62 78 PRO A N 1
ATOM 591 C CA . PRO A 1 78 ? 11.180 -4.091 -5.581 1.00 96.62 78 PRO A CA 1
ATOM 592 C C . PRO A 1 78 ? 9.986 -4.696 -6.321 1.00 96.62 78 PRO A C 1
ATOM 594 O O . PRO A 1 78 ? 8.924 -4.089 -6.425 1.00 96.62 78 PRO A O 1
ATOM 597 N N . VAL A 1 79 ? 10.133 -5.939 -6.765 1.00 97.19 79 VAL A N 1
ATOM 598 C CA . VAL A 1 79 ? 9.000 -6.838 -7.016 1.00 97.19 79 VAL A CA 1
ATOM 599 C C . VAL A 1 79 ? 8.586 -7.448 -5.680 1.00 97.19 79 VAL A C 1
ATOM 601 O O . VAL A 1 79 ? 9.458 -7.744 -4.863 1.00 97.19 79 VAL A O 1
ATOM 604 N N . CYS A 1 80 ? 7.293 -7.658 -5.425 1.00 97.12 80 CYS A N 1
ATOM 605 C CA . CYS A 1 80 ? 6.859 -8.359 -4.214 1.00 97.12 80 CYS A CA 1
ATOM 606 C C . CYS A 1 80 ? 7.598 -9.707 -4.036 1.00 97.12 80 CYS A C 1
ATOM 608 O O . CYS A 1 80 ? 7.874 -10.389 -5.028 1.00 97.12 80 CYS A O 1
ATOM 610 N N . PRO A 1 81 ? 7.885 -10.128 -2.792 1.00 95.50 81 PRO A N 1
ATOM 611 C CA . PRO A 1 81 ? 8.481 -11.432 -2.509 1.00 95.50 81 PRO A CA 1
ATOM 612 C C . PRO A 1 81 ? 7.680 -12.619 -3.061 1.00 95.50 81 PRO A C 1
ATOM 614 O O . PRO A 1 81 ? 6.477 -12.523 -3.318 1.00 95.50 81 PRO A O 1
ATOM 617 N N . MET A 1 82 ? 8.351 -13.766 -3.192 1.00 92.44 82 MET A N 1
ATOM 618 C CA . MET A 1 82 ? 7.712 -15.037 -3.542 1.00 92.44 82 MET A CA 1
ATOM 619 C C . MET A 1 82 ? 6.620 -15.435 -2.544 1.00 92.44 82 MET A C 1
ATOM 621 O O . MET A 1 82 ? 6.673 -15.098 -1.358 1.00 92.44 82 MET A O 1
ATOM 625 N N . LYS A 1 83 ? 5.648 -16.221 -3.026 1.00 90.19 83 LYS A N 1
ATOM 626 C CA . LYS A 1 83 ? 4.613 -16.815 -2.177 1.00 90.19 83 LYS A CA 1
ATOM 627 C C . LYS A 1 83 ? 5.264 -17.665 -1.085 1.00 90.19 83 LYS A C 1
ATOM 629 O O . LYS A 1 83 ? 5.951 -18.640 -1.372 1.00 90.19 83 LYS A O 1
ATOM 634 N N . ASN A 1 84 ? 5.008 -17.295 0.164 1.00 87.31 84 ASN A N 1
ATOM 635 C CA . ASN A 1 84 ? 5.462 -18.003 1.351 1.00 87.31 84 ASN A CA 1
ATOM 636 C C . ASN A 1 84 ? 4.284 -18.097 2.325 1.00 87.31 84 ASN A C 1
ATOM 638 O O . ASN A 1 84 ? 3.717 -17.081 2.718 1.00 87.31 84 ASN A O 1
ATOM 642 N N . LEU A 1 85 ? 3.898 -19.325 2.661 1.00 79.56 85 LEU A N 1
ATOM 643 C CA . LEU A 1 85 ? 2.745 -19.620 3.515 1.00 79.56 85 LEU A CA 1
ATOM 644 C C . LEU A 1 85 ? 3.119 -19.780 4.994 1.00 79.56 85 LEU A C 1
ATOM 646 O O . LEU A 1 85 ? 2.252 -20.010 5.827 1.00 79.56 85 LEU A O 1
ATOM 650 N N . SER A 1 86 ? 4.407 -19.690 5.321 1.00 80.38 86 SER A N 1
ATOM 651 C CA . SER A 1 86 ? 4.865 -19.642 6.707 1.00 80.38 86 SER A CA 1
ATOM 652 C C . SER A 1 86 ? 4.694 -18.229 7.285 1.00 80.38 86 SER A C 1
ATOM 654 O O . SER A 1 86 ? 4.552 -17.270 6.518 1.00 80.38 86 SER A O 1
ATOM 656 N N . PRO A 1 87 ? 4.797 -18.051 8.615 1.00 77.31 87 PRO A N 1
ATOM 657 C CA . PRO A 1 87 ? 4.682 -16.736 9.251 1.00 77.31 87 PRO A CA 1
ATOM 658 C C . PRO A 1 87 ? 5.645 -15.678 8.694 1.00 77.31 87 PRO A C 1
ATOM 660 O O . PRO A 1 87 ? 5.327 -14.493 8.679 1.00 77.31 87 PRO A O 1
ATOM 663 N N . SER A 1 88 ? 6.805 -16.087 8.165 1.00 84.25 88 SER A N 1
ATOM 664 C CA . SER A 1 88 ? 7.770 -15.163 7.555 1.00 84.25 88 SER A CA 1
ATOM 665 C C . SER A 1 88 ? 7.306 -14.579 6.213 1.00 84.25 88 SER A C 1
ATOM 667 O O . SER A 1 88 ? 7.860 -13.571 5.762 1.00 84.25 88 SER A O 1
ATOM 669 N N . GLY A 1 89 ? 6.284 -15.177 5.590 1.00 88.88 89 GLY A N 1
ATOM 670 C CA . GLY A 1 89 ? 5.590 -14.667 4.407 1.00 88.88 89 GLY A CA 1
ATOM 671 C C . GLY A 1 89 ? 4.536 -13.599 4.706 1.00 88.88 89 GLY A C 1
ATOM 672 O O . GLY A 1 89 ? 4.034 -12.970 3.772 1.00 88.88 89 GLY A O 1
ATOM 673 N N . ALA A 1 90 ? 4.234 -13.361 5.984 1.00 91.88 90 ALA A N 1
ATOM 674 C CA . ALA A 1 90 ? 3.371 -12.285 6.445 1.00 91.88 90 ALA A CA 1
ATOM 675 C C . ALA A 1 90 ? 4.187 -11.083 6.951 1.00 91.88 90 ALA A C 1
ATOM 677 O O . ALA A 1 90 ? 5.379 -11.185 7.258 1.00 91.88 90 ALA A O 1
ATOM 678 N N . TYR A 1 91 ? 3.529 -9.935 7.048 1.00 94.50 91 TYR A N 1
ATOM 679 C CA . TYR A 1 91 ? 3.968 -8.779 7.824 1.00 94.50 91 TYR A CA 1
ATOM 680 C C . TYR A 1 91 ? 2.765 -8.190 8.559 1.00 94.50 91 TYR A C 1
ATOM 682 O O . TYR A 1 91 ? 1.621 -8.411 8.156 1.00 94.50 91 TYR A O 1
ATOM 690 N N . THR A 1 92 ? 3.019 -7.456 9.638 1.00 96.50 92 THR A N 1
ATOM 691 C CA . THR A 1 92 ? 1.964 -6.797 10.407 1.00 96.50 92 THR A CA 1
ATOM 692 C C . THR A 1 92 ? 2.221 -5.310 10.569 1.00 96.50 92 THR A C 1
ATOM 694 O O . THR A 1 92 ? 3.368 -4.862 10.581 1.00 96.50 92 THR A O 1
ATOM 697 N N . ILE A 1 93 ? 1.139 -4.547 10.679 1.00 97.50 93 ILE A N 1
ATOM 698 C CA . ILE A 1 93 ? 1.153 -3.119 10.997 1.00 97.50 93 ILE A CA 1
ATOM 699 C C . ILE A 1 93 ? 0.266 -2.953 12.222 1.00 97.50 93 ILE A C 1
ATOM 701 O O . ILE A 1 93 ? -0.862 -3.436 12.229 1.00 97.50 93 ILE A O 1
ATOM 705 N N . GLU A 1 94 ? 0.767 -2.311 13.261 1.00 97.12 94 GLU A N 1
ATOM 706 C CA . GLU A 1 94 ? -0.028 -1.987 14.439 1.00 97.12 94 GLU A CA 1
ATOM 707 C C . GLU A 1 94 ? -0.719 -0.642 14.249 1.00 97.12 94 GLU A C 1
ATOM 709 O O . GLU A 1 94 ? -0.069 0.318 13.853 1.00 97.12 94 GLU A O 1
ATOM 714 N N . LEU A 1 95 ? -2.022 -0.570 14.517 1.00 97.31 95 LEU A N 1
ATOM 715 C CA . LEU A 1 95 ? -2.781 0.680 14.564 1.00 97.31 95 LEU A CA 1
ATOM 716 C C . LEU A 1 95 ? -3.230 0.925 16.002 1.00 97.31 95 LEU A C 1
ATOM 718 O O . LEU A 1 95 ? -3.745 0.001 16.641 1.00 97.31 95 LEU A O 1
ATOM 722 N N . VAL A 1 96 ? -3.044 2.152 16.493 1.00 95.69 96 VAL A N 1
ATOM 723 C CA . VAL A 1 96 ? -3.379 2.547 17.868 1.00 95.69 96 VAL A CA 1
ATOM 724 C C . VAL A 1 96 ? -3.814 4.013 17.947 1.00 95.69 96 VAL A C 1
ATOM 726 O O . VAL A 1 96 ? -3.294 4.844 17.211 1.00 95.69 96 VAL A O 1
ATOM 729 N N . ASP A 1 97 ? -4.756 4.324 18.839 1.00 92.50 97 ASP A N 1
ATOM 730 C CA . ASP A 1 97 ? -5.209 5.695 19.156 1.00 92.50 97 ASP A CA 1
ATOM 731 C C . ASP A 1 97 ? -5.207 6.015 20.668 1.00 92.50 97 ASP A C 1
ATOM 733 O O . ASP A 1 97 ? -5.762 7.022 21.105 1.00 92.50 97 ASP A O 1
ATOM 737 N N . GLY A 1 98 ? -4.629 5.120 21.476 1.00 88.50 98 GLY A N 1
ATOM 738 C CA . GLY A 1 98 ? -4.622 5.176 22.940 1.00 88.50 98 GLY A CA 1
ATOM 739 C C . GLY A 1 98 ? -5.739 4.364 23.613 1.00 88.50 98 GLY A C 1
ATOM 740 O O . GLY A 1 98 ? -5.528 3.836 24.707 1.00 88.50 98 GLY A O 1
ATOM 741 N N . GLU A 1 99 ? -6.883 4.168 22.955 1.00 89.12 99 GLU A N 1
ATOM 742 C CA . GLU A 1 99 ? -8.038 3.419 23.479 1.00 89.12 99 GLU A CA 1
ATOM 743 C C . GLU A 1 99 ? -8.239 2.078 22.757 1.00 89.12 99 GLU A C 1
ATOM 745 O O . GLU A 1 99 ? -8.440 1.024 23.374 1.00 89.12 99 GLU A O 1
ATOM 750 N N . ALA A 1 100 ? -8.150 2.113 21.435 1.00 92.62 100 ALA A N 1
ATOM 751 C CA . ALA A 1 100 ? -8.332 1.028 20.503 1.00 92.62 100 ALA A CA 1
ATOM 752 C C . ALA A 1 100 ? -6.996 0.635 19.855 1.00 92.62 100 ALA A C 1
ATOM 754 O O . ALA A 1 100 ? -6.115 1.451 19.588 1.00 92.62 100 ALA A O 1
ATOM 755 N N . GLN A 1 101 ? -6.829 -0.672 19.641 1.00 94.62 101 GLN A N 1
ATOM 756 C CA . GLN A 1 101 ? -5.596 -1.247 19.113 1.00 94.62 101 GLN A CA 1
ATOM 757 C C . GLN A 1 101 ? -5.880 -2.563 18.395 1.00 94.62 101 GLN A C 1
ATOM 759 O O . GLN A 1 101 ? -6.588 -3.433 18.919 1.00 94.62 101 GLN A O 1
ATOM 764 N N . PHE A 1 102 ? -5.269 -2.742 17.229 1.00 95.62 102 PHE A N 1
ATOM 765 C CA . PHE A 1 102 ? -5.242 -4.017 16.519 1.00 95.62 102 PHE A CA 1
ATOM 766 C C . PHE A 1 102 ? -4.049 -4.087 15.563 1.00 95.62 102 PHE A C 1
ATOM 768 O O . PHE A 1 102 ? -3.418 -3.081 15.239 1.00 95.62 102 PHE A O 1
ATOM 775 N N . LEU A 1 103 ? -3.735 -5.299 15.113 1.00 96.81 103 LEU A N 1
ATOM 776 C CA . LEU A 1 103 ? -2.757 -5.535 14.062 1.00 96.81 103 LEU A CA 1
ATOM 777 C C . LEU A 1 103 ? -3.477 -5.764 12.741 1.00 96.81 103 LEU A C 1
ATOM 779 O O . LEU A 1 103 ? -4.346 -6.629 12.647 1.00 96.81 103 LEU A O 1
ATOM 783 N N . LEU A 1 104 ? -3.054 -5.053 11.708 1.00 97.06 104 LEU A N 1
ATOM 784 C CA . LEU A 1 104 ? -3.277 -5.436 10.324 1.00 97.06 104 LEU A CA 1
ATOM 785 C C . LEU A 1 104 ? -2.310 -6.541 9.953 1.00 97.06 104 LEU A C 1
ATOM 787 O O . LEU A 1 104 ? -1.131 -6.475 10.295 1.00 97.06 104 LEU A O 1
ATOM 791 N N . VAL A 1 105 ? -2.793 -7.520 9.201 1.00 95.38 105 VAL A N 1
ATOM 792 C CA . VAL A 1 105 ? -1.968 -8.593 8.657 1.00 95.38 105 VAL A CA 1
ATOM 793 C C . VAL A 1 105 ? -1.974 -8.497 7.144 1.00 95.38 105 VAL A C 1
ATOM 795 O O . VAL A 1 105 ? -3.029 -8.454 6.509 1.00 95.38 105 VAL A O 1
ATOM 798 N N . GLY A 1 106 ? -0.775 -8.455 6.576 1.00 94.44 106 GLY A N 1
ATOM 799 C CA . GLY A 1 106 ? -0.522 -8.431 5.148 1.00 94.44 106 GLY A CA 1
ATOM 800 C C . GLY A 1 106 ? 0.289 -9.631 4.699 1.00 94.44 106 GLY A C 1
ATOM 801 O O . GLY A 1 106 ? 1.166 -10.108 5.420 1.00 94.44 106 GLY A O 1
ATOM 802 N N . THR A 1 107 ? 0.048 -10.104 3.481 1.00 92.94 107 THR A N 1
ATOM 803 C CA . THR A 1 107 ? 0.975 -11.029 2.829 1.00 92.94 107 THR A CA 1
ATOM 804 C C . THR A 1 107 ? 2.054 -10.250 2.088 1.00 92.94 107 THR A C 1
ATOM 806 O O . THR A 1 107 ? 1.764 -9.324 1.336 1.00 92.94 107 THR A O 1
ATOM 809 N N . LYS A 1 108 ? 3.322 -10.633 2.275 1.00 93.81 108 LYS A N 1
ATOM 810 C CA . LYS A 1 108 ? 4.435 -10.067 1.499 1.00 93.81 108 LYS A CA 1
ATOM 811 C C . LYS A 1 108 ? 4.277 -10.383 0.014 1.00 93.81 108 LYS A C 1
ATOM 813 O O . LYS A 1 108 ? 4.553 -9.543 -0.838 1.00 93.81 108 LYS A O 1
ATOM 818 N N . TYR A 1 109 ? 3.775 -11.574 -0.302 1.00 92.56 109 TYR A N 1
ATOM 819 C CA . TYR A 1 109 ? 3.381 -11.904 -1.661 1.00 92.56 109 TYR A CA 1
ATOM 820 C C . TYR A 1 109 ? 2.215 -11.009 -2.073 1.00 92.56 109 TYR A C 1
ATOM 822 O O . TYR A 1 109 ? 1.140 -11.078 -1.496 1.00 92.56 109 TYR A O 1
ATOM 830 N N . GLN A 1 110 ? 2.445 -10.165 -3.076 1.00 91.94 110 GLN A N 1
ATOM 831 C CA . GLN A 1 110 ? 1.481 -9.197 -3.606 1.00 91.94 110 GLN A CA 1
ATOM 832 C C . GLN A 1 110 ? 1.085 -8.032 -2.686 1.00 91.94 110 GLN A C 1
ATOM 834 O O . GLN A 1 110 ? 0.251 -7.231 -3.096 1.00 91.94 110 GLN A O 1
ATOM 839 N N . THR A 1 111 ? 1.673 -7.894 -1.490 1.00 93.56 111 THR A N 1
ATOM 840 C CA . THR A 1 111 ? 1.337 -6.819 -0.533 1.00 93.56 111 THR A CA 1
ATOM 841 C C . THR A 1 111 ? -0.176 -6.673 -0.303 1.00 93.56 111 THR A C 1
ATOM 843 O O . THR A 1 111 ? -0.723 -5.571 -0.299 1.00 93.56 111 THR A O 1
ATOM 846 N N . TRP A 1 112 ? -0.878 -7.799 -0.157 1.00 92.38 112 TRP A N 1
ATOM 847 C CA . TRP A 1 112 ? -2.332 -7.821 0.020 1.00 92.38 112 TRP A CA 1
ATOM 848 C C . TRP A 1 112 ? -2.739 -7.869 1.484 1.00 92.38 112 TRP A C 1
ATOM 850 O O . TRP A 1 112 ? -2.116 -8.563 2.292 1.00 92.38 112 TRP A O 1
ATOM 860 N N . PHE A 1 113 ? -3.843 -7.187 1.787 1.00 94.75 113 PHE A N 1
ATOM 861 C CA . PHE A 1 113 ? -4.539 -7.328 3.056 1.00 94.75 113 PHE A CA 1
ATOM 862 C C . PHE A 1 113 ? -4.990 -8.773 3.243 1.00 94.75 113 PHE A C 1
ATOM 864 O O . PHE A 1 113 ? -5.518 -9.406 2.325 1.00 94.75 113 PHE A O 1
ATOM 871 N N . ARG A 1 114 ? -4.748 -9.295 4.443 1.00 93.31 114 ARG A N 1
ATOM 872 C CA . ARG A 1 114 ? -5.086 -10.663 4.815 1.00 93.31 114 ARG A CA 1
ATOM 873 C C . ARG A 1 114 ? -6.131 -10.728 5.913 1.00 93.31 114 ARG A C 1
ATOM 875 O O . ARG A 1 114 ? -6.946 -11.646 5.913 1.00 93.31 114 ARG A O 1
ATOM 882 N N . GLY A 1 115 ? -6.090 -9.796 6.853 1.00 94.25 115 GLY A N 1
ATOM 883 C CA . GLY A 1 115 ? -6.946 -9.856 8.021 1.00 94.25 115 GLY A CA 1
ATOM 884 C C . GLY A 1 115 ? -6.449 -8.994 9.166 1.00 94.25 115 GLY A C 1
ATOM 885 O O . GLY A 1 115 ? -5.554 -8.164 8.993 1.00 94.25 115 GLY A O 1
ATOM 886 N N . ILE A 1 116 ? -7.026 -9.221 10.341 1.00 95.50 116 ILE A N 1
ATOM 887 C CA . ILE A 1 116 ? -6.726 -8.469 11.557 1.00 95.50 116 ILE A CA 1
ATOM 888 C C . ILE A 1 116 ? -6.466 -9.390 12.749 1.00 95.50 116 ILE A C 1
ATOM 890 O O . ILE A 1 116 ? -6.962 -10.518 12.809 1.00 95.50 116 ILE A O 1
ATOM 894 N N . VAL A 1 117 ? -5.711 -8.881 13.721 1.00 94.69 117 VAL A N 1
ATOM 895 C CA . VAL A 1 117 ? -5.569 -9.474 15.055 1.00 94.69 117 VAL A CA 1
ATOM 896 C C . VAL A 1 117 ? -5.934 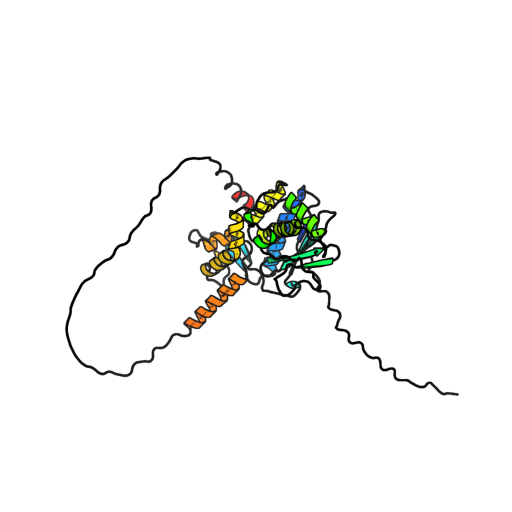-8.428 16.097 1.00 94.69 117 VAL A C 1
ATOM 898 O O . VAL A 1 117 ? -5.283 -7.388 16.181 1.00 94.69 117 VAL A O 1
ATOM 901 N N . THR A 1 118 ? -6.962 -8.686 16.899 1.00 92.19 118 THR A N 1
ATOM 902 C CA . THR A 1 118 ? -7.426 -7.738 17.923 1.00 92.19 118 THR A CA 1
ATOM 903 C C . THR A 1 118 ? -6.484 -7.722 19.131 1.00 92.19 118 THR A C 1
ATOM 905 O O . THR A 1 118 ? -5.642 -8.610 19.314 1.00 92.19 118 THR A O 1
ATOM 908 N N . LYS A 1 119 ? -6.651 -6.739 20.025 1.00 87.81 119 LYS A N 1
ATOM 909 C CA . LYS A 1 119 ? -5.939 -6.685 21.315 1.00 87.81 119 LYS A CA 1
ATOM 910 C C . LYS A 1 119 ? -6.113 -7.962 22.153 1.00 87.81 119 LYS A C 1
ATOM 912 O O . LYS A 1 119 ? -5.173 -8.377 22.829 1.00 87.81 119 LYS A O 1
ATOM 917 N N . LEU A 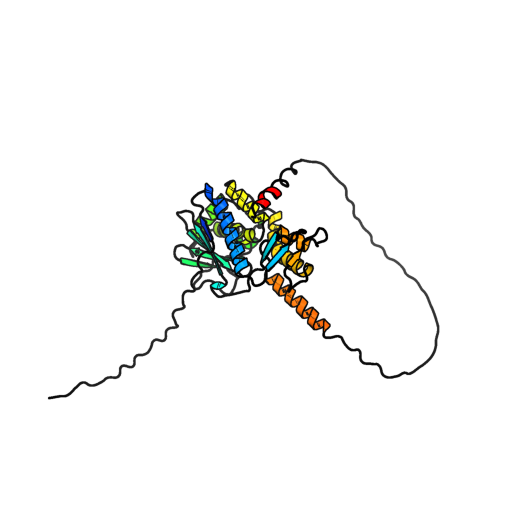1 120 ? -7.275 -8.618 22.052 1.00 86.81 120 LEU A N 1
ATOM 918 C CA . LEU A 1 120 ? -7.586 -9.890 22.720 1.00 86.81 120 LEU A CA 1
ATOM 919 C C . LEU A 1 120 ? -6.968 -11.119 22.032 1.00 86.81 120 LEU A C 1
ATOM 921 O O . LEU A 1 120 ? -7.169 -12.239 22.487 1.00 86.81 120 LEU A O 1
ATOM 925 N N . LYS A 1 121 ? -6.169 -10.912 20.977 1.00 89.00 121 LYS A N 1
ATOM 926 C CA . LYS A 1 121 ? -5.521 -11.951 20.162 1.00 89.00 121 LYS A CA 1
ATOM 927 C C . LYS A 1 121 ? -6.484 -12.792 19.326 1.00 89.00 121 LYS A C 1
ATOM 929 O O . LYS A 1 121 ? -6.045 -13.788 18.747 1.00 89.00 121 LYS A O 1
ATOM 934 N N . ASP A 1 122 ? -7.736 -12.359 19.189 1.00 91.38 122 ASP A N 1
ATOM 935 C CA . ASP A 1 122 ? -8.650 -12.927 18.205 1.00 91.38 122 ASP A CA 1
ATOM 936 C C . ASP A 1 122 ? -8.134 -12.617 16.804 1.00 91.38 122 ASP A C 1
ATOM 938 O O . ASP A 1 122 ? -7.673 -11.508 16.524 1.00 91.38 122 ASP A O 1
ATOM 942 N N . ARG A 1 123 ? -8.185 -13.619 15.930 1.00 93.00 123 ARG A N 1
ATOM 943 C CA . ARG A 1 123 ? -7.609 -13.565 14.588 1.00 93.00 123 ARG A CA 1
ATOM 944 C C . ARG A 1 123 ? -8.726 -13.703 13.579 1.00 93.00 123 ARG A C 1
ATOM 946 O O . ARG A 1 123 ? -9.537 -14.623 13.689 1.00 93.00 123 ARG A O 1
ATOM 953 N N . PHE A 1 124 ? -8.724 -12.844 12.575 1.00 93.12 124 PHE A N 1
ATOM 954 C CA . PHE A 1 124 ? -9.734 -12.869 11.533 1.00 93.12 124 PHE A CA 1
ATOM 955 C C . PHE A 1 124 ? -9.101 -12.689 10.163 1.00 93.12 124 PHE A C 1
ATOM 957 O O . PHE A 1 124 ? -8.218 -11.851 10.009 1.00 93.12 124 PHE A O 1
ATOM 964 N N . GLU A 1 125 ? -9.541 -13.460 9.174 1.00 92.56 125 GLU A N 1
ATOM 965 C CA . GLU A 1 125 ? -9.043 -13.402 7.797 1.00 92.56 125 GLU A CA 1
ATOM 966 C C . GLU A 1 125 ? -10.172 -13.184 6.800 1.00 92.56 125 GLU A C 1
ATOM 968 O O . GLU A 1 125 ? -11.287 -13.660 6.999 1.00 92.56 125 GLU A O 1
ATOM 973 N N . ILE A 1 126 ? -9.858 -12.495 5.703 1.00 91.31 126 ILE A N 1
ATOM 974 C CA . ILE A 1 126 ? -10.755 -12.425 4.549 1.00 91.31 126 ILE A CA 1
ATOM 975 C C . ILE A 1 126 ? -10.952 -13.810 3.924 1.00 91.31 126 ILE A C 1
ATOM 977 O O . ILE A 1 126 ? -10.054 -14.659 3.933 1.00 91.31 126 ILE A O 1
ATOM 981 N N . ASP A 1 127 ? -12.113 -14.008 3.320 1.00 87.81 127 ASP A N 1
ATOM 982 C CA . ASP A 1 127 ? -12.481 -15.241 2.644 1.00 87.81 127 ASP A CA 1
ATOM 983 C C . ASP A 1 127 ? -11.880 -15.326 1.234 1.00 87.81 127 ASP A C 1
ATOM 985 O O . ASP A 1 127 ? -11.438 -14.344 0.631 1.00 87.81 127 ASP A O 1
ATOM 989 N N . GLY A 1 128 ? -11.857 -16.543 0.686 1.00 80.25 128 GLY A N 1
ATOM 990 C CA . GLY A 1 128 ? -11.475 -16.796 -0.708 1.00 80.25 128 GLY A CA 1
ATOM 991 C C . GLY A 1 128 ? -9.970 -16.771 -0.991 1.00 80.25 128 GLY A C 1
ATOM 992 O O . GLY A 1 128 ? -9.560 -17.013 -2.125 1.00 80.25 128 GLY A O 1
ATOM 993 N N . MET A 1 129 ? -9.131 -16.533 0.018 1.00 76.31 129 MET A N 1
ATOM 994 C CA . MET A 1 129 ? -7.675 -16.544 -0.117 1.00 76.31 129 MET A CA 1
ATOM 995 C C . MET A 1 129 ? -7.065 -17.787 0.553 1.00 76.31 129 MET A C 1
ATOM 997 O O . MET A 1 129 ? -6.377 -17.681 1.555 1.00 76.31 129 MET A O 1
ATOM 1001 N N . GLU A 1 130 ? -7.273 -18.992 0.032 1.00 69.88 130 GLU A N 1
ATOM 1002 C CA . GLU A 1 130 ? -6.660 -20.199 0.622 1.00 69.88 130 GLU A CA 1
ATOM 1003 C C . GLU A 1 130 ? -5.159 -20.365 0.251 1.00 69.88 130 GLU A C 1
ATOM 1005 O O . GLU A 1 130 ? -4.734 -19.983 -0.851 1.00 69.88 130 GLU A O 1
ATOM 1010 N N . PRO A 1 131 ? -4.322 -20.958 1.133 1.00 81.25 131 PRO A N 1
ATOM 1011 C CA . PRO A 1 131 ? -4.648 -21.424 2.483 1.00 81.25 131 PRO A CA 1
ATOM 1012 C C . PRO A 1 131 ? -4.661 -20.295 3.527 1.00 81.25 131 PRO A C 1
ATOM 1014 O O . PRO A 1 131 ? -4.035 -19.254 3.311 1.00 81.25 131 PRO A O 1
ATOM 1017 N N . LYS A 1 132 ? -5.332 -20.521 4.667 1.00 83.00 132 LYS A N 1
ATOM 1018 C CA . LYS A 1 132 ? -5.253 -19.656 5.864 1.00 83.00 132 LYS A CA 1
ATOM 1019 C C . LYS A 1 132 ? -3.808 -19.338 6.260 1.00 83.00 132 LYS A C 1
ATOM 1021 O O . LYS A 1 132 ? -2.954 -20.223 6.264 1.00 83.00 132 LYS A O 1
ATOM 1026 N N . MET A 1 133 ? -3.551 -18.077 6.607 1.00 84.00 133 MET A N 1
ATOM 1027 C CA . MET A 1 133 ? -2.218 -17.587 6.983 1.00 84.00 133 MET A CA 1
ATOM 1028 C C . MET A 1 133 ? -2.034 -17.485 8.500 1.00 84.00 133 MET A C 1
ATOM 1030 O O . MET A 1 133 ? -0.914 -17.562 8.993 1.00 84.00 133 MET A O 1
ATOM 1034 N N . MET A 1 134 ? -3.120 -17.308 9.247 1.00 88.00 134 MET A N 1
ATOM 1035 C CA . MET A 1 134 ? -3.125 -17.221 10.698 1.00 88.00 134 MET A CA 1
ATOM 1036 C C . MET A 1 134 ? -3.816 -18.450 11.286 1.00 88.00 134 MET A C 1
ATOM 1038 O O . MET A 1 134 ? -5.015 -18.672 11.119 1.00 88.00 134 MET A O 1
ATOM 1042 N N . THR A 1 135 ? -3.064 -19.250 12.039 1.00 85.88 135 THR A N 1
ATOM 1043 C CA . THR A 1 135 ? -3.613 -20.398 12.772 1.00 85.88 135 THR A CA 1
ATOM 1044 C C . THR A 1 135 ? -4.784 -19.970 13.660 1.00 85.88 135 THR A C 1
ATOM 1046 O O . THR A 1 135 ? -4.668 -18.982 14.385 1.00 85.88 135 THR A O 1
ATOM 1049 N N . ARG A 1 136 ? -5.888 -20.733 13.619 1.00 87.44 136 ARG A N 1
ATOM 1050 C CA . ARG A 1 136 ? -7.136 -20.493 14.376 1.00 87.44 136 ARG A CA 1
ATOM 1051 C C . ARG A 1 136 ? -7.854 -19.176 14.042 1.00 87.44 136 ARG A C 1
ATOM 1053 O O . ARG A 1 136 ? -8.613 -18.677 14.865 1.00 87.44 136 ARG A O 1
ATOM 1060 N N . SER A 1 137 ? -7.647 -18.621 12.849 1.00 90.00 137 SER A N 1
ATOM 1061 C CA . SER A 1 137 ? -8.425 -17.466 12.402 1.00 90.00 137 SER A CA 1
ATOM 1062 C C . SER A 1 137 ? -9.882 -17.809 12.101 1.00 90.00 137 SER A C 1
ATOM 1064 O O . SER A 1 137 ? -10.198 -18.847 11.502 1.00 90.00 137 SER A O 1
ATOM 1066 N N . ASN A 1 138 ? -10.761 -16.890 12.486 1.00 91.56 138 ASN A N 1
ATOM 1067 C CA . ASN A 1 138 ? -12.148 -16.846 12.054 1.00 91.56 138 ASN A CA 1
ATOM 1068 C C . ASN A 1 138 ? -12.261 -16.149 10.694 1.00 91.56 138 ASN A C 1
ATOM 1070 O O . ASN A 1 138 ? -11.351 -15.448 10.251 1.00 91.56 138 ASN A O 1
ATOM 1074 N N . SER A 1 139 ? -13.382 -16.379 10.023 1.00 89.88 139 SER A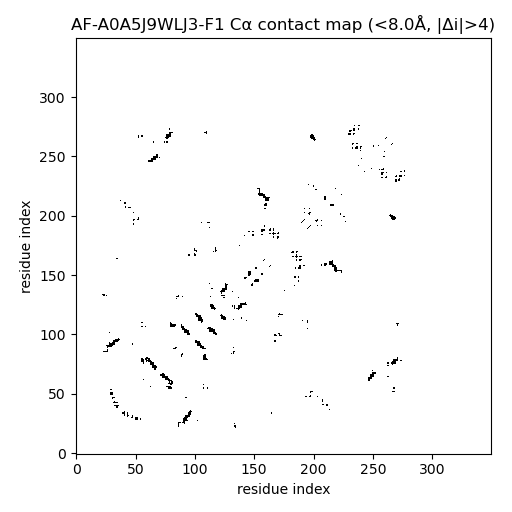 N 1
ATOM 1075 C CA . SER A 1 139 ? -13.725 -15.676 8.790 1.00 89.88 139 SER A CA 1
ATOM 1076 C C . SER A 1 139 ? -14.153 -14.241 9.110 1.00 89.88 139 SER A C 1
ATOM 1078 O O . SER A 1 139 ? -14.810 -14.000 10.121 1.00 89.88 139 SER A O 1
ATOM 1080 N N . LEU A 1 140 ? -13.776 -13.302 8.244 1.00 88.62 140 LEU A N 1
ATOM 1081 C CA . LEU A 1 140 ? -14.332 -11.948 8.201 1.00 88.62 140 LEU A CA 1
ATOM 1082 C C . LEU A 1 140 ? -15.632 -11.865 7.397 1.00 88.62 140 LEU A C 1
ATOM 1084 O O . LEU A 1 140 ? -16.211 -10.789 7.311 1.00 88.62 140 LEU A O 1
ATOM 1088 N N . HIS A 1 141 ? -16.072 -12.978 6.804 1.00 86.88 141 HIS A N 1
ATOM 1089 C CA . HIS A 1 141 ? -17.263 -13.078 5.963 1.00 86.88 141 HIS A CA 1
ATOM 1090 C C . HIS A 1 141 ? -17.272 -12.082 4.796 1.00 86.88 141 HIS A C 1
ATOM 1092 O O . HIS A 1 141 ? -18.325 -11.620 4.364 1.00 86.88 141 HIS A O 1
ATOM 1098 N N . THR A 1 142 ? -16.082 -11.751 4.288 1.00 86.69 142 THR A N 1
ATOM 1099 C CA . THR A 1 142 ? -15.877 -10.736 3.254 1.00 86.69 142 THR A CA 1
ATOM 1100 C C . THR A 1 142 ? -14.652 -11.050 2.397 1.00 86.69 142 THR A C 1
ATOM 1102 O O . THR A 1 142 ? -13.815 -11.872 2.777 1.00 86.69 142 THR A O 1
ATOM 1105 N N . THR A 1 143 ? -14.525 -10.403 1.238 1.00 86.69 143 THR A N 1
ATOM 1106 C CA . THR A 1 143 ? -13.416 -10.603 0.285 1.00 86.69 143 THR A CA 1
ATOM 1107 C C . THR A 1 143 ? -12.531 -9.354 0.185 1.00 86.69 143 THR A C 1
ATOM 1109 O O . THR A 1 143 ? -12.783 -8.338 0.819 1.00 86.69 143 THR A O 1
ATOM 1112 N N . SER A 1 144 ? -11.463 -9.398 -0.617 1.00 83.12 144 SER A N 1
ATOM 1113 C CA . SER A 1 144 ? -10.582 -8.243 -0.875 1.00 83.12 144 SER A CA 1
ATOM 1114 C C . SER A 1 144 ? -10.984 -7.411 -2.099 1.00 83.12 144 SER A C 1
ATOM 1116 O O . SER A 1 144 ? -10.164 -6.674 -2.650 1.00 83.12 144 SER A O 1
ATOM 1118 N N . ARG A 1 145 ? -12.221 -7.533 -2.591 1.00 87.94 145 ARG A N 1
ATOM 1119 C CA . ARG A 1 145 ? -12.666 -6.837 -3.806 1.00 87.94 145 ARG A CA 1
ATOM 1120 C C . ARG A 1 145 ? -13.550 -5.652 -3.447 1.00 87.94 145 ARG A C 1
ATOM 1122 O O . ARG A 1 145 ? -14.640 -5.839 -2.928 1.00 87.94 145 ARG A O 1
ATOM 1129 N N . TYR A 1 146 ? -13.126 -4.438 -3.807 1.00 91.00 146 TYR A N 1
ATOM 1130 C CA . TYR A 1 146 ? -13.828 -3.195 -3.445 1.00 91.00 146 TYR A CA 1
ATOM 1131 C C . TYR A 1 146 ? -15.323 -3.181 -3.799 1.00 91.00 146 TYR A C 1
ATOM 1133 O O . TYR A 1 146 ? -16.127 -2.721 -2.991 1.00 91.00 146 TYR A O 1
ATOM 1141 N N . LEU A 1 147 ? -15.699 -3.713 -4.969 1.00 88.25 147 LEU A N 1
ATOM 1142 C CA . LEU A 1 147 ? -17.103 -3.776 -5.389 1.00 88.25 147 LEU A CA 1
ATOM 1143 C C . LEU A 1 147 ? -17.929 -4.740 -4.532 1.00 88.25 147 LEU A C 1
ATOM 1145 O O . LEU A 1 147 ? -19.080 -4.448 -4.236 1.00 88.25 147 LEU A O 1
ATOM 1149 N N . GLU A 1 148 ? -17.342 -5.866 -4.126 1.00 87.00 148 GLU A N 1
ATOM 1150 C CA . GLU A 1 148 ? -18.004 -6.848 -3.260 1.00 87.00 148 GLU A CA 1
ATOM 1151 C C . GLU A 1 148 ? -18.096 -6.328 -1.817 1.00 87.00 148 GLU A C 1
ATOM 1153 O O . GLU A 1 148 ? -19.138 -6.482 -1.194 1.00 87.00 148 GLU A O 1
ATOM 1158 N N . LEU A 1 149 ? -17.051 -5.639 -1.338 1.00 85.56 149 LEU A N 1
ATOM 1159 C CA . LEU A 1 149 ? -16.997 -5.002 -0.017 1.00 85.56 149 LEU A CA 1
ATOM 1160 C C . LEU A 1 149 ? -18.020 -3.867 0.125 1.00 85.56 149 LEU A C 1
ATOM 1162 O O . LEU A 1 149 ? -18.778 -3.800 1.081 1.00 85.56 149 LEU A O 1
ATOM 1166 N N . THR A 1 150 ? -18.029 -2.926 -0.819 1.00 85.81 150 THR A N 1
ATOM 1167 C CA . THR A 1 150 ? -18.714 -1.634 -0.623 1.00 85.81 150 THR A CA 1
ATOM 1168 C C . THR A 1 150 ? -19.963 -1.457 -1.484 1.00 85.81 150 THR A C 1
ATOM 1170 O O . THR A 1 150 ? -20.674 -0.461 -1.345 1.00 85.81 150 THR A O 1
ATOM 1173 N N . GLY A 1 151 ? -20.216 -2.374 -2.424 1.00 87.94 151 GLY A N 1
ATOM 1174 C CA . GLY A 1 151 ? -21.219 -2.197 -3.479 1.00 87.94 151 GLY A CA 1
ATOM 1175 C C . GLY A 1 151 ? -20.878 -1.085 -4.481 1.00 87.94 151 GLY A C 1
ATOM 1176 O O . GLY A 1 151 ? -21.694 -0.778 -5.349 1.00 87.94 151 GLY A O 1
ATOM 1177 N N . LYS A 1 152 ? -19.692 -0.474 -4.367 1.00 91.38 152 LYS A N 1
ATOM 1178 C CA . LYS A 1 152 ? -19.233 0.677 -5.151 1.00 91.38 152 LYS A CA 1
ATOM 1179 C C . LYS A 1 152 ? -17.826 0.460 -5.683 1.00 91.38 152 LYS A C 1
ATOM 1181 O O . LYS A 1 152 ? -17.118 -0.466 -5.287 1.00 91.38 152 LYS A O 1
ATOM 1186 N N . THR A 1 153 ? -17.399 1.319 -6.601 1.00 94.00 153 THR A N 1
ATOM 1187 C CA . THR A 1 153 ? -16.005 1.291 -7.043 1.00 94.00 153 THR A CA 1
ATOM 1188 C C . THR A 1 153 ? -15.104 1.989 -6.023 1.00 94.00 153 THR A C 1
ATOM 1190 O O . THR A 1 153 ? -15.552 2.834 -5.249 1.00 94.00 153 THR A O 1
ATOM 1193 N N . VAL A 1 154 ? -13.805 1.669 -6.032 1.00 96.19 154 VAL A N 1
ATOM 1194 C CA . VAL A 1 154 ? -12.846 2.294 -5.103 1.00 96.19 154 VAL A CA 1
ATOM 1195 C C . VAL A 1 154 ? -12.782 3.815 -5.270 1.00 96.19 154 VAL A C 1
ATOM 1197 O O . VAL A 1 154 ? -12.528 4.505 -4.294 1.00 96.19 154 VAL A O 1
ATOM 1200 N N . ALA A 1 155 ? -13.089 4.357 -6.457 1.00 97.50 155 ALA A N 1
ATOM 1201 C CA . ALA A 1 155 ? -13.169 5.803 -6.680 1.00 97.50 155 ALA A CA 1
ATOM 1202 C C . ALA A 1 155 ? -14.180 6.512 -5.761 1.00 97.50 155 ALA A C 1
ATOM 1204 O O . ALA A 1 155 ? -13.981 7.676 -5.424 1.00 97.50 155 ALA A O 1
ATOM 1205 N N . GLU A 1 156 ? -15.249 5.829 -5.350 1.00 97.12 156 GLU A N 1
ATOM 1206 C CA . GLU A 1 156 ? -16.293 6.381 -4.479 1.00 97.12 156 GLU A CA 1
ATOM 1207 C C . GLU A 1 156 ? -16.011 6.161 -2.984 1.00 97.12 156 GLU A C 1
ATOM 1209 O O . GLU A 1 156 ? -16.818 6.554 -2.136 1.00 97.12 156 GLU A O 1
ATOM 1214 N N . LEU A 1 157 ? -14.885 5.534 -2.639 1.00 97.25 157 LEU A N 1
ATOM 1215 C CA . LEU A 1 157 ? -14.466 5.361 -1.255 1.00 97.25 157 LEU A CA 1
ATOM 1216 C C . LEU A 1 157 ? -13.901 6.679 -0.719 1.00 97.25 157 LEU A C 1
ATOM 1218 O O . LEU A 1 157 ? -13.045 7.294 -1.358 1.00 97.25 157 LEU A O 1
ATOM 1222 N N . LYS A 1 158 ? -14.353 7.093 0.468 1.00 97.75 158 LYS A N 1
ATOM 1223 C CA . LYS A 1 158 ? -13.717 8.182 1.213 1.00 97.75 158 LYS A CA 1
ATOM 1224 C C . LYS A 1 158 ? -12.561 7.645 2.043 1.00 97.75 158 LYS A C 1
ATOM 1226 O O . LYS A 1 158 ? -12.708 6.634 2.721 1.00 97.75 158 LYS A O 1
ATOM 1231 N N . VAL A 1 159 ? -11.436 8.339 1.988 1.00 98.50 159 VAL A N 1
ATOM 1232 C CA . VAL A 1 159 ? -10.251 8.089 2.814 1.00 98.50 159 VAL A CA 1
ATOM 1233 C C . VAL A 1 159 ? -9.785 9.405 3.423 1.00 98.50 159 VAL A C 1
ATOM 1235 O O . VAL A 1 159 ? -10.228 10.468 2.993 1.00 98.50 159 VAL A O 1
ATOM 1238 N N . GLY A 1 160 ? -8.918 9.343 4.429 1.00 97.50 160 GLY A N 1
ATOM 1239 C CA . GLY A 1 160 ? -8.479 10.512 5.188 1.00 97.50 160 GLY A CA 1
ATOM 1240 C C . GLY A 1 160 ? -8.639 10.305 6.686 1.00 97.50 160 GLY A C 1
ATOM 1241 O O . GLY A 1 160 ? -8.847 9.179 7.144 1.00 97.50 160 GLY A O 1
ATOM 1242 N N . TYR A 1 161 ? -8.501 11.382 7.453 1.00 96.75 161 TYR A N 1
ATOM 1243 C CA . TYR A 1 161 ? -8.412 11.309 8.910 1.00 96.75 161 TYR A CA 1
ATOM 1244 C C . TYR A 1 161 ? -9.656 10.695 9.567 1.00 96.75 161 TYR A C 1
ATOM 1246 O O . TYR A 1 161 ? -9.548 9.736 10.329 1.00 96.75 161 TYR A O 1
ATOM 1254 N N . GLN A 1 162 ? -10.847 11.209 9.253 1.00 95.94 162 GLN A N 1
ATOM 1255 C CA . GLN A 1 162 ? -12.088 10.783 9.905 1.00 95.94 162 GLN A CA 1
ATOM 1256 C C . GLN A 1 162 ? -12.482 9.370 9.472 1.00 95.94 162 GLN A C 1
ATOM 1258 O O . GLN A 1 162 ? -12.950 8.573 10.287 1.00 95.94 162 GLN A O 1
ATOM 1263 N N . SER A 1 163 ? -12.273 9.042 8.197 1.00 97.06 163 SER A N 1
ATOM 1264 C CA . SER A 1 163 ? -12.500 7.697 7.666 1.00 97.06 163 SER A CA 1
ATOM 1265 C C . SER A 1 163 ? -11.572 6.673 8.324 1.00 97.06 163 SER A C 1
ATOM 1267 O O . SER A 1 163 ? -12.028 5.599 8.715 1.00 97.06 163 SER A O 1
ATOM 1269 N N . LEU A 1 164 ? -10.294 7.015 8.510 1.00 96.94 164 LEU A N 1
ATOM 1270 C CA . LEU A 1 164 ? -9.314 6.152 9.165 1.00 96.94 164 LEU A CA 1
ATOM 1271 C C . LEU A 1 164 ? -9.596 5.971 10.658 1.00 96.94 164 LEU A C 1
ATOM 1273 O O . LEU A 1 164 ? -9.595 4.842 11.140 1.00 96.94 164 LEU A O 1
ATOM 1277 N N . PHE A 1 165 ? -9.890 7.058 11.372 1.00 95.25 165 PHE A N 1
ATOM 1278 C CA . PHE A 1 165 ? -10.242 7.023 12.792 1.00 95.25 165 PHE A CA 1
ATOM 1279 C C . PHE A 1 165 ? -11.451 6.111 13.045 1.00 95.25 165 PHE A C 1
ATOM 1281 O O . PHE A 1 165 ? -11.406 5.203 13.874 1.00 95.25 165 PHE A O 1
ATOM 1288 N N . LYS A 1 166 ? -12.520 6.268 12.252 1.00 95.06 166 LYS A N 1
ATOM 1289 C CA . LYS A 1 166 ? -13.698 5.388 12.325 1.00 95.06 166 LYS A CA 1
ATOM 1290 C C . LYS A 1 166 ? -13.350 3.937 12.017 1.00 95.06 166 LYS A C 1
ATOM 1292 O O . LYS A 1 166 ? -13.788 3.045 12.744 1.00 95.06 166 LYS A O 1
ATOM 1297 N N . ALA A 1 167 ? -12.563 3.698 10.966 1.00 95.69 167 ALA A N 1
ATOM 1298 C CA . ALA A 1 167 ? -12.134 2.353 10.611 1.00 95.69 167 ALA A CA 1
ATOM 1299 C C . ALA A 1 167 ? -11.365 1.692 11.764 1.00 95.69 167 ALA A C 1
ATOM 1301 O O . ALA A 1 167 ? -11.626 0.533 12.077 1.00 95.69 167 ALA A O 1
ATOM 1302 N N . LEU A 1 168 ? -10.488 2.435 12.447 1.00 95.38 168 LEU A N 1
ATOM 1303 C CA . LEU A 1 168 ? -9.732 1.927 13.587 1.00 95.38 168 LEU A CA 1
ATOM 1304 C C . LEU A 1 168 ? -10.668 1.412 14.689 1.00 95.38 168 LEU A C 1
ATOM 1306 O O . LEU A 1 168 ? -10.579 0.242 15.064 1.00 95.38 168 LEU A O 1
ATOM 1310 N N . HIS A 1 169 ? -11.611 2.232 15.155 1.00 93.06 169 HIS A N 1
ATOM 1311 C CA . HIS A 1 169 ? -12.536 1.832 16.221 1.00 93.06 169 HIS A CA 1
ATOM 1312 C C . HIS A 1 169 ? -13.469 0.681 15.821 1.00 93.06 169 HIS A C 1
ATOM 1314 O O . HIS A 1 169 ? -13.745 -0.209 16.634 1.00 93.06 169 HIS A O 1
ATOM 1320 N N . ILE A 1 170 ? -13.948 0.666 14.573 1.00 93.00 170 ILE A N 1
ATOM 1321 C CA . ILE A 1 170 ? -14.804 -0.411 14.057 1.00 93.00 170 ILE A CA 1
ATOM 1322 C C . ILE A 1 170 ? -14.050 -1.746 14.075 1.00 93.00 170 ILE A C 1
ATOM 1324 O O . ILE A 1 170 ? -14.576 -2.741 14.586 1.00 93.00 170 ILE A O 1
ATOM 1328 N N . LEU A 1 171 ? -12.818 -1.762 13.555 1.00 93.06 171 LEU A N 1
ATOM 1329 C CA . LEU A 1 171 ? -12.008 -2.973 13.419 1.00 93.06 171 LEU A CA 1
ATOM 1330 C C . LEU A 1 171 ? -11.444 -3.451 14.763 1.00 93.06 171 LEU A C 1
ATOM 1332 O O . LEU A 1 171 ? -11.461 -4.649 15.042 1.00 93.06 171 LEU A O 1
ATOM 1336 N N . ALA A 1 172 ? -11.007 -2.539 15.635 1.00 91.31 172 ALA A N 1
ATOM 1337 C CA . ALA A 1 172 ? -10.514 -2.887 16.968 1.00 91.31 172 ALA A CA 1
ATOM 1338 C C . ALA A 1 172 ? -11.597 -3.533 17.849 1.00 91.31 172 ALA A C 1
ATOM 1340 O O . ALA A 1 172 ? -11.298 -4.404 18.667 1.00 91.31 172 ALA A O 1
ATOM 1341 N N . GLY A 1 173 ? -12.857 -3.124 17.670 1.00 86.00 173 GLY A N 1
ATOM 1342 C CA . GLY A 1 173 ? -14.014 -3.680 18.369 1.00 86.00 173 GLY A CA 1
ATOM 1343 C C . GLY A 1 173 ? -14.658 -4.893 17.690 1.00 86.00 173 GLY A C 1
ATOM 1344 O O . GLY A 1 173 ? -15.751 -5.283 18.104 1.00 86.00 173 GLY A O 1
ATOM 1345 N N . HIS A 1 174 ? -14.055 -5.457 16.635 1.00 82.94 174 HIS A N 1
ATOM 1346 C CA . HIS A 1 174 ? -14.651 -6.559 15.879 1.00 82.94 174 HIS A CA 1
ATOM 1347 C C . HIS A 1 174 ? -14.821 -7.834 16.720 1.00 82.94 174 HIS A C 1
ATOM 1349 O O . HIS A 1 174 ? -13.985 -8.170 17.561 1.00 82.94 174 HIS A O 1
ATOM 1355 N N . ARG A 1 175 ? -15.928 -8.545 16.475 1.00 78.44 175 ARG A N 1
ATOM 1356 C CA . ARG A 1 175 ? -16.320 -9.795 17.137 1.00 78.44 175 ARG A CA 1
ATOM 1357 C C . ARG A 1 175 ? -17.019 -10.708 16.131 1.00 78.44 175 ARG A C 1
ATOM 1359 O O . ARG A 1 175 ? -17.630 -10.219 15.186 1.00 78.44 175 ARG A O 1
ATOM 1366 N N . VAL A 1 176 ? -16.955 -12.019 16.375 1.00 68.88 176 VAL A N 1
ATOM 1367 C CA . VAL A 1 176 ? -17.477 -13.080 15.486 1.00 68.88 176 VAL A CA 1
ATOM 1368 C C . VAL A 1 176 ? -18.975 -12.921 15.172 1.00 68.88 176 VAL A C 1
ATOM 1370 O O . VAL A 1 176 ? -19.430 -13.339 14.115 1.00 68.88 176 VAL A O 1
ATOM 1373 N N . ASP A 1 177 ? -19.750 -12.310 16.066 1.00 67.50 177 ASP A N 1
ATOM 1374 C CA . ASP A 1 177 ? -21.204 -12.140 15.972 1.00 67.50 177 ASP A CA 1
ATOM 1375 C C . ASP A 1 177 ? -21.653 -10.808 15.340 1.00 67.50 177 ASP A C 1
ATOM 1377 O O . ASP A 1 177 ? -22.853 -10.546 15.224 1.00 67.50 177 ASP A O 1
ATOM 1381 N N . ARG A 1 178 ? -20.720 -9.946 14.919 1.00 64.44 178 ARG A N 1
ATOM 1382 C CA . ARG A 1 178 ? -21.037 -8.586 14.465 1.00 64.44 178 ARG A CA 1
ATOM 1383 C C . ARG A 1 178 ? -21.371 -8.537 12.967 1.00 64.44 178 ARG A C 1
ATOM 1385 O O . ARG A 1 178 ? -20.493 -8.719 12.133 1.00 64.44 178 ARG A O 1
ATOM 1392 N N . GLN A 1 179 ? -22.620 -8.204 12.629 1.00 60.41 179 GLN A N 1
ATOM 1393 C CA . GLN A 1 179 ? -23.074 -7.913 11.255 1.00 60.41 179 GLN A CA 1
ATOM 1394 C C . GLN A 1 179 ? -23.205 -6.400 11.018 1.00 60.41 179 GLN A C 1
ATOM 1396 O O . GLN A 1 179 ? -24.311 -5.869 10.921 1.00 60.41 179 GLN A O 1
ATOM 1401 N N . ASP A 1 180 ? -22.079 -5.692 10.964 1.00 66.25 180 ASP A N 1
ATOM 1402 C CA . ASP A 1 180 ? -22.068 -4.248 10.712 1.00 66.25 180 ASP A CA 1
ATOM 1403 C C . ASP A 1 180 ? -21.661 -3.959 9.262 1.00 66.25 180 ASP A C 1
ATOM 1405 O O . ASP A 1 180 ? -20.585 -4.363 8.831 1.00 66.25 180 ASP A O 1
ATOM 1409 N N . LYS A 1 181 ? -22.505 -3.249 8.504 1.00 68.88 181 LYS A N 1
ATOM 1410 C CA . LYS A 1 181 ? -22.189 -2.848 7.121 1.00 68.88 181 LYS A CA 1
ATOM 1411 C C . LYS A 1 181 ? -21.038 -1.844 7.057 1.00 68.88 181 LYS A C 1
ATOM 1413 O O . LYS A 1 181 ? -20.359 -1.763 6.037 1.00 68.88 181 LYS A O 1
ATOM 1418 N N . ASP A 1 182 ? -20.791 -1.110 8.139 1.00 83.75 182 ASP A N 1
ATOM 1419 C CA . ASP A 1 182 ? -19.677 -0.165 8.208 1.00 83.75 182 ASP A CA 1
ATOM 1420 C C . ASP A 1 182 ? -18.323 -0.895 8.313 1.00 83.75 182 ASP A C 1
ATOM 1422 O O . ASP A 1 182 ? -17.269 -0.303 8.071 1.00 83.75 182 ASP A O 1
ATOM 1426 N N . TYR A 1 183 ? -18.341 -2.202 8.599 1.00 87.88 183 TYR A N 1
ATOM 1427 C CA . TYR A 1 183 ? -17.154 -3.047 8.683 1.00 87.88 183 TYR A CA 1
ATOM 1428 C C . TYR A 1 183 ? -16.439 -3.219 7.336 1.00 87.88 183 TYR A C 1
ATOM 1430 O O . TYR A 1 183 ? -15.221 -3.049 7.255 1.00 87.88 183 TYR A O 1
ATOM 1438 N N . ASP A 1 184 ? -17.182 -3.492 6.261 1.00 90.69 184 ASP A N 1
ATOM 1439 C CA . ASP A 1 184 ? -16.595 -3.652 4.927 1.00 90.69 184 ASP A CA 1
ATOM 1440 C C . ASP A 1 184 ? -15.998 -2.335 4.410 1.00 90.69 184 ASP A C 1
ATOM 1442 O O . ASP A 1 184 ? -14.939 -2.316 3.776 1.00 90.69 184 ASP A O 1
ATOM 1446 N N . VAL A 1 185 ? -16.636 -1.207 4.743 1.00 93.69 185 VAL A N 1
ATOM 1447 C CA . VAL A 1 185 ? -16.106 0.131 4.449 1.00 93.69 185 VAL A CA 1
ATOM 1448 C C . VAL A 1 185 ? -14.816 0.381 5.232 1.00 93.69 185 VAL A C 1
ATOM 1450 O O . VAL A 1 185 ? -13.841 0.856 4.650 1.00 93.69 185 VAL A O 1
ATOM 1453 N N . ALA A 1 186 ? -14.767 0.017 6.517 1.00 95.12 186 ALA A N 1
ATOM 1454 C CA . ALA A 1 186 ? -13.558 0.132 7.330 1.00 95.12 186 ALA A CA 1
ATOM 1455 C C . ALA A 1 186 ? -12.390 -0.686 6.749 1.00 95.12 186 ALA A C 1
ATOM 1457 O O . ALA A 1 186 ? -11.273 -0.175 6.643 1.00 95.12 186 ALA A O 1
ATOM 1458 N N . ILE A 1 187 ? -12.647 -1.919 6.297 1.00 95.06 187 ILE A N 1
ATOM 1459 C CA . ILE A 1 187 ? -11.651 -2.738 5.590 1.00 95.06 187 ILE A CA 1
ATOM 1460 C C . ILE A 1 187 ? -11.174 -2.038 4.317 1.00 95.06 187 ILE A C 1
ATOM 1462 O O . ILE A 1 187 ? -9.967 -1.951 4.085 1.00 95.06 187 ILE A O 1
ATOM 1466 N N . ALA A 1 188 ? -12.089 -1.503 3.507 1.00 96.25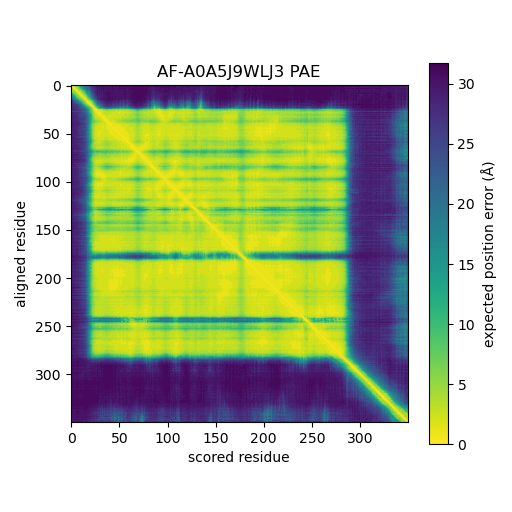 188 ALA A N 1
ATOM 1467 C CA . ALA A 1 188 ? -11.734 -0.824 2.266 1.00 96.25 188 ALA A CA 1
ATOM 1468 C C . ALA A 1 188 ? -10.837 0.406 2.509 1.00 96.25 188 ALA A C 1
ATOM 1470 O O . ALA A 1 188 ? -9.857 0.595 1.784 1.00 96.25 188 ALA A O 1
ATOM 1471 N N . VAL A 1 189 ? -11.116 1.207 3.548 1.00 97.81 189 VAL A N 1
ATOM 1472 C CA . VAL A 1 189 ? -10.278 2.356 3.948 1.00 97.81 189 VAL A CA 1
ATOM 1473 C C . VAL A 1 189 ? -8.859 1.899 4.277 1.00 97.81 189 VAL A C 1
ATOM 1475 O O . VAL A 1 189 ? -7.888 2.429 3.733 1.00 97.81 189 VAL A O 1
ATOM 1478 N N . ILE A 1 190 ? -8.734 0.871 5.117 1.00 97.31 190 ILE A N 1
ATOM 1479 C CA . ILE A 1 190 ? -7.442 0.298 5.495 1.00 97.31 190 ILE A CA 1
ATOM 1480 C C . ILE A 1 190 ? -6.691 -0.258 4.282 1.00 97.31 190 ILE A C 1
ATOM 1482 O O . ILE A 1 190 ? -5.486 -0.036 4.148 1.00 97.31 190 ILE A O 1
ATOM 1486 N N . MET A 1 191 ? -7.384 -0.961 3.385 1.00 97.62 191 MET A N 1
ATOM 1487 C CA . MET A 1 191 ? -6.791 -1.491 2.159 1.00 97.62 191 MET A CA 1
ATOM 1488 C C . MET A 1 191 ? -6.183 -0.376 1.310 1.00 97.62 191 MET A C 1
ATOM 1490 O O . MET A 1 191 ? -5.021 -0.479 0.915 1.00 97.62 191 MET A O 1
ATOM 1494 N N . VAL A 1 192 ? -6.913 0.719 1.086 1.00 98.44 192 VAL A N 1
ATOM 1495 C CA . VAL A 1 192 ? -6.386 1.853 0.318 1.00 98.44 192 VAL A CA 1
ATOM 1496 C C . VAL A 1 192 ? -5.185 2.485 1.019 1.00 98.44 192 VAL A C 1
ATOM 1498 O O . VAL A 1 192 ? -4.129 2.636 0.405 1.00 98.44 192 VAL A O 1
ATOM 1501 N N . MET A 1 193 ? -5.301 2.803 2.308 1.00 98.44 193 MET A N 1
ATOM 1502 C CA . MET A 1 193 ? -4.273 3.579 3.005 1.00 98.44 193 MET A CA 1
ATOM 1503 C C . MET A 1 193 ? -3.010 2.776 3.350 1.00 98.44 193 MET A C 1
ATOM 1505 O O . MET A 1 193 ? -1.928 3.353 3.367 1.00 98.44 193 MET A O 1
ATOM 1509 N N . PHE A 1 194 ? -3.096 1.464 3.588 1.00 98.06 194 PHE A N 1
ATOM 1510 C CA . PHE A 1 194 ? -1.949 0.660 4.050 1.00 98.06 194 PHE A CA 1
ATOM 1511 C C . PHE A 1 194 ? -1.506 -0.438 3.085 1.00 98.06 194 PHE A C 1
ATOM 1513 O O . PHE A 1 194 ? -0.460 -1.048 3.300 1.00 98.06 194 PHE A O 1
ATOM 1520 N N . PHE A 1 195 ? -2.264 -0.699 2.018 1.00 97.44 195 PHE A N 1
ATOM 1521 C CA . PHE A 1 195 ? -1.914 -1.729 1.039 1.00 97.44 195 PHE A CA 1
ATOM 1522 C C . PHE A 1 195 ? -1.857 -1.188 -0.388 1.00 97.44 195 PHE A C 1
ATOM 1524 O O . PHE A 1 195 ? -0.992 -1.626 -1.139 1.00 97.44 195 PHE A O 1
ATOM 1531 N N . GLU A 1 196 ? -2.725 -0.257 -0.797 1.00 98.06 196 GLU A N 1
ATOM 1532 C CA . GLU A 1 196 ? -2.622 0.413 -2.106 1.00 98.06 196 GLU A CA 1
ATOM 1533 C C . GLU A 1 196 ? -1.595 1.545 -2.087 1.00 98.06 196 GLU A C 1
ATOM 1535 O O . GLU A 1 196 ? -0.697 1.563 -2.923 1.00 98.06 196 GLU A O 1
ATOM 1540 N N . ALA A 1 197 ? -1.681 2.471 -1.130 1.00 98.12 197 ALA A N 1
ATOM 1541 C CA . ALA A 1 197 ? -0.797 3.633 -1.062 1.00 98.12 197 ALA A CA 1
ATOM 1542 C C . ALA A 1 197 ? 0.705 3.270 -1.069 1.00 98.12 197 ALA A C 1
ATOM 1544 O O . ALA A 1 197 ? 1.441 3.871 -1.851 1.00 98.12 197 ALA A O 1
ATOM 1545 N N . PRO A 1 198 ? 1.189 2.232 -0.350 1.00 97.81 198 PRO A N 1
ATOM 1546 C CA . PRO A 1 198 ? 2.587 1.809 -0.467 1.00 97.81 198 PRO A CA 1
ATOM 1547 C C . PRO A 1 198 ? 3.012 1.349 -1.867 1.00 97.81 198 PRO A C 1
ATOM 1549 O O . PRO A 1 198 ? 4.204 1.355 -2.165 1.00 97.81 198 PRO A O 1
ATOM 1552 N N . ARG A 1 199 ? 2.077 0.940 -2.738 1.00 97.94 199 ARG A N 1
ATOM 1553 C CA . ARG A 1 199 ? 2.370 0.575 -4.134 1.00 97.94 199 ARG A CA 1
ATOM 1554 C C . ARG A 1 199 ? 2.480 1.792 -5.048 1.00 97.94 199 ARG A C 1
ATOM 1556 O O . ARG A 1 199 ? 3.185 1.693 -6.052 1.00 97.94 199 ARG A O 1
ATOM 1563 N N . PHE A 1 200 ? 1.817 2.902 -4.723 1.00 98.06 200 PHE A N 1
ATOM 1564 C CA . PHE A 1 200 ? 1.629 4.042 -5.625 1.00 98.06 200 PHE A CA 1
ATOM 1565 C C . PHE A 1 200 ? 1.997 5.371 -4.943 1.00 98.06 200 PHE A C 1
ATOM 1567 O O . PHE A 1 200 ? 1.218 5.857 -4.118 1.00 98.06 200 PHE A O 1
ATOM 1574 N N . PRO A 1 201 ? 3.134 5.998 -5.307 1.00 97.19 201 PRO A N 1
ATOM 1575 C CA . PRO A 1 201 ? 3.562 7.284 -4.760 1.00 97.19 201 PRO A CA 1
ATOM 1576 C C . PRO A 1 201 ? 2.484 8.371 -4.784 1.00 97.19 201 PRO A C 1
ATOM 1578 O O . PRO A 1 201 ? 2.327 9.092 -3.804 1.00 97.19 201 PRO A O 1
ATOM 1581 N N . GLU A 1 202 ? 1.715 8.485 -5.870 1.00 97.19 202 GLU A N 1
ATOM 1582 C CA . GLU A 1 202 ? 0.700 9.534 -6.000 1.00 97.19 202 GLU A CA 1
ATOM 1583 C C . GLU A 1 202 ? -0.499 9.311 -5.070 1.00 97.19 202 GLU A C 1
ATOM 1585 O O . GLU A 1 202 ? -1.037 10.271 -4.521 1.00 97.19 202 GLU A O 1
ATOM 1590 N N . LEU A 1 203 ? -0.899 8.053 -4.854 1.00 98.25 203 LEU A N 1
ATOM 1591 C CA . LEU A 1 203 ? -1.967 7.720 -3.909 1.00 98.25 203 LEU A CA 1
ATOM 1592 C C . LEU A 1 203 ? -1.497 7.908 -2.463 1.00 98.25 203 LEU A C 1
ATOM 1594 O O . LEU A 1 203 ? -2.241 8.439 -1.644 1.00 98.25 203 LEU A O 1
ATOM 1598 N N . PHE A 1 204 ? -0.253 7.519 -2.165 1.00 98.44 204 PHE A N 1
ATOM 1599 C CA . PHE A 1 204 ? 0.380 7.810 -0.881 1.00 98.44 204 PHE A CA 1
ATOM 1600 C C . PHE A 1 204 ? 0.391 9.310 -0.586 1.00 98.44 204 PHE A C 1
ATOM 1602 O O . PHE A 1 204 ? -0.041 9.714 0.491 1.00 98.44 204 PHE A O 1
ATOM 1609 N N . GLN A 1 205 ? 0.826 10.129 -1.546 1.00 98.38 205 GLN A N 1
ATOM 1610 C CA . GLN A 1 205 ? 0.874 11.579 -1.389 1.00 98.38 205 GLN A CA 1
ATOM 1611 C C . GLN A 1 205 ? -0.521 12.164 -1.133 1.00 98.38 205 GLN A C 1
ATOM 1613 O O . GLN A 1 205 ? -0.676 12.999 -0.246 1.00 98.38 205 GLN A O 1
ATOM 1618 N N . MET A 1 206 ? -1.544 11.680 -1.844 1.00 98.25 206 MET A N 1
ATOM 1619 C CA . MET A 1 206 ? -2.927 12.086 -1.596 1.00 98.25 206 MET A CA 1
ATOM 1620 C C . MET A 1 206 ? -3.372 11.744 -0.169 1.00 98.25 206 MET A C 1
ATOM 1622 O O . MET A 1 206 ? -3.840 12.623 0.552 1.00 98.25 206 MET A O 1
ATOM 1626 N N . CYS A 1 207 ? -3.176 10.499 0.280 1.00 98.44 207 CYS A N 1
ATOM 1627 C CA . CYS A 1 207 ? -3.524 10.095 1.644 1.00 98.44 207 CYS A CA 1
ATOM 1628 C C . CYS A 1 207 ? -2.764 10.912 2.700 1.00 98.44 207 CYS A C 1
ATOM 1630 O O . CYS A 1 207 ? -3.359 11.330 3.692 1.00 98.44 207 CYS A O 1
ATOM 1632 N N . LEU A 1 208 ? -1.473 11.173 2.474 1.00 98.44 208 LEU A N 1
ATOM 1633 C CA . LEU A 1 208 ? -0.641 11.982 3.360 1.00 98.44 208 LEU A CA 1
ATOM 1634 C C . LEU A 1 208 ? -1.184 13.411 3.486 1.00 98.44 208 LEU A C 1
ATOM 1636 O O . LEU A 1 208 ? -1.341 13.903 4.598 1.00 98.44 208 LEU A O 1
ATOM 1640 N N . GLU A 1 209 ? -1.534 14.055 2.370 1.00 98.31 209 GLU A N 1
ATOM 1641 C CA . GLU A 1 209 ? -2.109 15.405 2.367 1.00 98.31 209 GLU A CA 1
ATOM 1642 C C . GLU A 1 209 ? -3.447 15.477 3.105 1.00 98.31 209 GLU A C 1
ATOM 1644 O O . GLU A 1 209 ? -3.687 16.434 3.845 1.00 98.31 209 GLU A O 1
ATOM 1649 N N . LEU A 1 210 ? -4.310 14.470 2.940 1.00 98.44 210 LEU A N 1
ATOM 1650 C CA . LEU A 1 210 ? -5.576 14.393 3.670 1.00 98.44 210 LEU A CA 1
ATOM 1651 C C . LEU A 1 210 ? -5.359 14.276 5.181 1.00 98.44 210 LEU A C 1
ATOM 1653 O O . LEU A 1 210 ? -6.058 14.942 5.944 1.00 98.44 210 LEU A O 1
ATOM 1657 N N . LEU A 1 211 ? -4.369 13.486 5.608 1.00 97.94 211 LEU A N 1
ATOM 1658 C CA . LEU A 1 211 ? -3.997 13.359 7.017 1.00 97.94 211 LEU A CA 1
ATOM 1659 C C . LEU A 1 211 ? -3.389 14.653 7.567 1.00 97.94 211 LEU A C 1
ATOM 1661 O O . LEU A 1 211 ? -3.796 15.100 8.633 1.00 97.94 211 LEU A O 1
ATOM 1665 N N . THR A 1 212 ? -2.492 15.312 6.826 1.00 97.38 212 THR A N 1
ATOM 1666 C CA . THR A 1 212 ? -1.942 16.626 7.210 1.00 97.38 212 THR A CA 1
ATOM 1667 C C . THR A 1 212 ? -3.038 17.678 7.376 1.00 97.38 212 THR A C 1
ATOM 1669 O O . THR A 1 212 ? -2.956 18.536 8.249 1.00 97.38 212 THR A O 1
ATOM 1672 N N . GLN A 1 213 ? -4.072 17.624 6.537 1.00 97.12 213 GLN A N 1
ATOM 1673 C CA . GLN A 1 213 ? -5.185 18.575 6.549 1.00 97.12 213 GLN A CA 1
ATOM 1674 C C . GLN A 1 213 ? -6.355 18.126 7.433 1.00 97.12 213 GLN A C 1
ATOM 1676 O O . GLN A 1 213 ? -7.372 18.818 7.471 1.00 97.12 213 GLN A O 1
ATOM 1681 N N . MET A 1 214 ? -6.238 16.983 8.118 1.00 96.44 214 MET A N 1
ATOM 1682 C CA . MET A 1 214 ? -7.279 16.417 8.983 1.00 96.44 214 MET A CA 1
ATOM 1683 C C . MET A 1 214 ? -8.646 16.283 8.305 1.00 96.44 214 MET A C 1
ATOM 1685 O O . MET A 1 214 ? -9.694 16.471 8.929 1.00 96.44 214 MET A O 1
ATOM 1689 N N . ARG A 1 215 ? -8.652 15.970 7.009 1.00 97.38 215 ARG A N 1
ATOM 1690 C CA . ARG A 1 215 ? -9.875 15.883 6.207 1.00 97.38 215 ARG A CA 1
ATOM 1691 C C . ARG A 1 215 ? -10.009 14.532 5.530 1.00 97.38 215 ARG A C 1
ATOM 1693 O O . ARG A 1 215 ? -9.066 13.748 5.478 1.00 97.38 215 ARG A O 1
ATOM 1700 N N . ASP A 1 216 ? -11.193 14.323 4.972 1.00 98.44 216 ASP A N 1
ATOM 1701 C CA . ASP A 1 216 ? -11.496 13.197 4.104 1.00 98.44 216 ASP A CA 1
ATOM 1702 C C . ASP A 1 216 ? -11.768 13.687 2.687 1.00 98.44 216 ASP A C 1
ATOM 1704 O O . ASP A 1 216 ? -12.295 14.787 2.485 1.00 98.44 216 ASP A O 1
ATOM 1708 N N . ASP A 1 217 ? -11.473 12.838 1.712 1.00 98.56 217 ASP A N 1
ATOM 1709 C CA . ASP A 1 217 ? -11.872 13.033 0.324 1.00 98.56 217 ASP A CA 1
ATOM 1710 C C . ASP A 1 217 ? -12.069 11.682 -0.372 1.00 98.56 217 ASP A C 1
ATOM 1712 O O . ASP A 1 217 ? -11.730 10.624 0.166 1.00 98.56 217 ASP A O 1
ATOM 1716 N N . PHE A 1 218 ? -12.664 11.710 -1.559 1.00 98.38 218 PHE A N 1
ATOM 1717 C CA . PHE A 1 218 ? -12.826 10.519 -2.382 1.00 98.38 218 PHE A CA 1
ATOM 1718 C C . PHE A 1 218 ? -11.503 10.113 -3.033 1.00 98.38 218 PHE A C 1
ATOM 1720 O O . PHE A 1 218 ? -10.742 10.959 -3.496 1.00 98.38 218 PHE A O 1
ATOM 1727 N N . VAL A 1 219 ? -11.267 8.804 -3.154 1.00 98.19 219 VAL A N 1
ATOM 1728 C CA . VAL A 1 219 ? -10.127 8.272 -3.920 1.00 98.19 219 VAL A CA 1
ATOM 1729 C C . VAL A 1 219 ? -10.210 8.711 -5.391 1.00 98.19 219 VAL A C 1
ATOM 1731 O O . VAL A 1 219 ? -9.213 9.065 -5.998 1.00 98.19 219 VAL A O 1
ATOM 1734 N N . GLY A 1 220 ? -11.390 8.734 -6.004 1.00 97.88 220 GLY A N 1
ATOM 1735 C CA . GLY A 1 220 ? -11.551 9.220 -7.376 1.00 97.88 220 GLY A CA 1
ATOM 1736 C C . GLY A 1 220 ? -11.024 8.286 -8.479 1.00 97.88 220 GLY A C 1
ATOM 1737 O O . GLY A 1 220 ? -10.349 7.274 -8.261 1.00 97.88 220 GLY A O 1
ATOM 1738 N N . GLU A 1 221 ? -11.397 8.607 -9.721 1.00 97.38 221 GLU A N 1
ATOM 1739 C CA . GLU A 1 221 ? -11.190 7.725 -10.879 1.00 97.38 221 GLU A CA 1
ATOM 1740 C C . GLU A 1 221 ? -9.722 7.548 -11.277 1.00 97.38 221 GLU A C 1
ATOM 1742 O O . GLU A 1 221 ? -9.347 6.513 -11.833 1.00 97.38 221 GLU A O 1
ATOM 1747 N N . GLU A 1 222 ? -8.893 8.563 -11.041 1.00 95.44 222 GLU A N 1
ATOM 1748 C CA . GLU A 1 222 ? -7.477 8.534 -11.401 1.00 95.44 222 GLU A CA 1
ATOM 1749 C C . GLU A 1 222 ? -6.735 7.457 -10.605 1.00 95.44 222 GLU A C 1
ATOM 1751 O O . GLU A 1 222 ? -6.118 6.566 -11.196 1.00 95.44 222 GLU A O 1
ATOM 1756 N N . TYR A 1 223 ? -6.879 7.458 -9.277 1.00 97.00 223 TYR A N 1
ATOM 1757 C CA . TYR A 1 223 ? -6.245 6.452 -8.430 1.00 97.00 223 TYR A CA 1
ATOM 1758 C C . TYR A 1 223 ? -6.899 5.076 -8.581 1.00 97.00 223 TYR A C 1
ATOM 1760 O O . TYR A 1 223 ? -6.191 4.071 -8.577 1.00 97.00 223 TYR A O 1
ATOM 1768 N N . GLN A 1 224 ? -8.209 4.998 -8.849 1.00 96.75 224 GL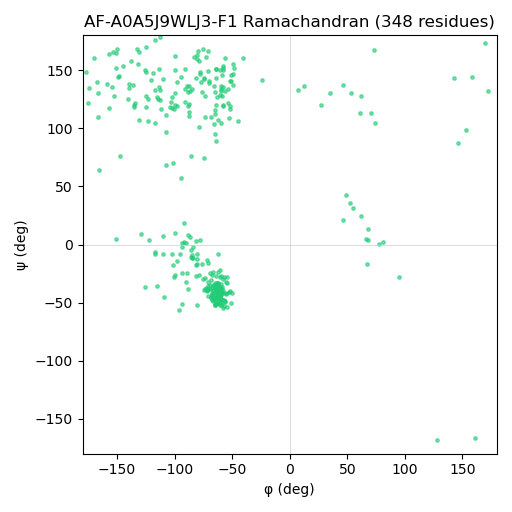N A N 1
ATOM 1769 C CA . GLN A 1 224 ? -8.841 3.732 -9.240 1.00 96.75 224 GLN A CA 1
ATOM 1770 C C . GLN A 1 224 ? -8.157 3.102 -10.463 1.00 96.75 224 GLN A C 1
ATOM 1772 O O . GLN A 1 224 ? -7.937 1.889 -10.498 1.00 96.75 224 GLN A O 1
ATOM 1777 N N . LYS A 1 225 ? -7.808 3.901 -11.481 1.00 95.81 225 LYS A N 1
ATOM 1778 C CA . LYS A 1 225 ? -7.092 3.396 -12.663 1.00 95.81 225 LYS A CA 1
ATOM 1779 C C . LYS A 1 225 ? -5.692 2.903 -12.307 1.00 95.81 225 LYS A C 1
ATOM 1781 O O . LYS A 1 225 ? -5.258 1.927 -12.917 1.00 95.81 225 LYS A O 1
ATOM 1786 N N . LEU A 1 226 ? -4.993 3.533 -11.360 1.00 94.38 226 LEU A N 1
ATOM 1787 C CA . LEU A 1 226 ? -3.694 3.043 -10.883 1.00 94.38 226 LEU A CA 1
ATOM 1788 C C . LEU A 1 226 ? -3.839 1.685 -10.188 1.00 94.38 226 LEU A C 1
ATOM 1790 O O . LEU A 1 226 ? -3.190 0.725 -10.608 1.00 94.38 226 LEU A O 1
ATOM 1794 N N . ILE A 1 227 ? -4.756 1.596 -9.219 1.00 96.25 227 ILE A N 1
ATOM 1795 C CA . ILE A 1 227 ? -5.051 0.386 -8.438 1.00 96.25 227 ILE A CA 1
ATOM 1796 C C . ILE A 1 227 ? -5.384 -0.789 -9.366 1.00 96.25 227 ILE A C 1
ATOM 1798 O O . ILE A 1 227 ? -4.719 -1.826 -9.338 1.00 96.25 227 ILE A O 1
ATOM 1802 N N . ASN A 1 228 ? -6.352 -0.604 -10.268 1.00 95.56 228 ASN A N 1
ATOM 1803 C CA . ASN A 1 228 ? -6.827 -1.675 -11.147 1.00 95.56 228 ASN A CA 1
ATOM 1804 C C . ASN A 1 228 ? -5.780 -2.131 -12.177 1.00 95.56 228 ASN A C 1
ATOM 1806 O O . ASN A 1 228 ? -5.829 -3.269 -12.640 1.00 95.56 228 ASN A O 1
ATOM 1810 N N . ASN A 1 229 ? -4.833 -1.264 -12.553 1.00 96.31 229 ASN A N 1
ATOM 1811 C CA . ASN A 1 229 ? -3.824 -1.573 -13.569 1.00 96.31 229 ASN A CA 1
ATOM 1812 C C . ASN A 1 229 ? -2.469 -1.982 -12.990 1.00 96.31 229 ASN A C 1
ATOM 1814 O O . ASN A 1 229 ? -1.514 -2.108 -13.754 1.00 96.31 229 ASN A O 1
ATOM 1818 N N . TRP A 1 230 ? -2.353 -2.213 -11.681 1.00 97.25 230 TRP A N 1
ATOM 1819 C CA . TRP A 1 230 ? -1.082 -2.567 -11.045 1.00 97.25 230 TRP A CA 1
ATOM 1820 C C . TRP A 1 230 ? -0.353 -3.735 -11.726 1.00 97.25 230 TRP A C 1
ATOM 1822 O O . TRP A 1 230 ? 0.827 -3.632 -12.077 1.00 97.25 230 TRP A O 1
ATOM 1832 N N . PHE A 1 231 ? -1.079 -4.833 -11.960 1.00 96.75 231 PHE A N 1
ATOM 1833 C CA . PHE A 1 231 ? -0.562 -6.023 -12.633 1.00 96.75 231 PHE A CA 1
ATOM 1834 C C . PHE A 1 231 ? -0.111 -5.701 -14.062 1.00 96.75 231 PHE A C 1
ATOM 1836 O O . PHE A 1 231 ? 1.016 -6.017 -14.435 1.00 96.75 231 PHE A O 1
ATOM 1843 N N . ASN A 1 232 ? -0.967 -5.030 -14.841 1.00 96.56 232 ASN A N 1
ATOM 1844 C CA . ASN A 1 232 ? -0.688 -4.704 -16.241 1.00 96.56 232 ASN A CA 1
ATOM 1845 C C . ASN A 1 232 ? 0.512 -3.760 -16.366 1.00 96.56 232 ASN A C 1
ATOM 1847 O O . ASN A 1 232 ? 1.428 -4.051 -17.120 1.00 96.56 232 ASN A O 1
ATOM 1851 N N . ASN A 1 233 ? 0.573 -2.698 -15.560 1.00 96.81 233 ASN A N 1
ATOM 1852 C CA . ASN A 1 233 ? 1.711 -1.778 -15.557 1.00 96.81 233 ASN A CA 1
ATOM 1853 C C . ASN A 1 233 ? 3.021 -2.493 -15.189 1.00 96.81 233 ASN A C 1
ATOM 1855 O O . ASN A 1 233 ? 4.066 -2.178 -15.752 1.00 96.81 233 ASN A O 1
ATOM 1859 N N . SER A 1 234 ? 2.966 -3.457 -14.261 1.00 97.38 234 SER A N 1
ATOM 1860 C CA . SER A 1 234 ? 4.131 -4.277 -13.909 1.00 97.38 234 SER A CA 1
ATOM 1861 C C . SER A 1 234 ? 4.561 -5.161 -15.084 1.00 97.38 234 SER A C 1
ATOM 1863 O O . SER A 1 234 ? 5.736 -5.177 -15.437 1.00 97.38 234 SER A O 1
ATOM 1865 N N . ARG A 1 235 ? 3.613 -5.859 -15.723 1.00 96.62 235 ARG A N 1
ATOM 1866 C CA . ARG A 1 235 ? 3.872 -6.718 -16.889 1.00 96.62 235 ARG A CA 1
ATOM 1867 C C . ARG A 1 235 ? 4.463 -5.923 -18.050 1.00 96.62 235 ARG A C 1
ATOM 1869 O O . ARG A 1 235 ? 5.518 -6.292 -18.555 1.00 96.62 235 ARG A O 1
ATOM 1876 N N . ASP A 1 236 ? 3.818 -4.823 -18.428 1.00 96.06 236 ASP A N 1
ATOM 1877 C CA . ASP A 1 236 ? 4.236 -3.978 -19.546 1.00 96.06 236 ASP A CA 1
ATOM 1878 C C . ASP A 1 236 ? 5.655 -3.424 -19.308 1.00 96.06 236 ASP A C 1
ATOM 1880 O O . ASP A 1 236 ? 6.445 -3.290 -20.241 1.00 96.06 236 ASP A O 1
ATOM 1884 N N . PHE A 1 237 ? 6.019 -3.149 -18.049 1.00 96.38 237 PHE A N 1
ATOM 1885 C CA . PHE A 1 237 ? 7.389 -2.804 -17.679 1.00 96.38 237 PHE A CA 1
ATOM 1886 C C . PHE A 1 237 ? 8.372 -3.956 -17.873 1.00 96.38 237 PHE A C 1
ATOM 1888 O O . PHE A 1 237 ? 9.432 -3.728 -18.448 1.00 96.38 237 PHE A O 1
ATOM 1895 N N . PHE A 1 238 ? 8.058 -5.171 -17.423 1.00 95.12 238 PHE A N 1
ATOM 1896 C CA . PHE A 1 238 ? 8.955 -6.317 -17.600 1.00 95.12 238 PHE A CA 1
ATOM 1897 C C . PHE A 1 238 ? 9.180 -6.638 -19.082 1.00 95.12 238 PHE A C 1
ATOM 1899 O O . PHE A 1 238 ? 10.319 -6.843 -19.502 1.00 95.12 238 PHE A O 1
ATOM 1906 N N . GLU A 1 239 ? 8.119 -6.586 -19.888 1.00 93.12 239 GLU A N 1
ATOM 1907 C CA . GLU A 1 239 ? 8.181 -6.760 -21.341 1.00 93.12 239 GLU A CA 1
ATOM 1908 C C . GLU A 1 239 ? 9.034 -5.681 -22.018 1.00 93.12 239 GLU A C 1
ATOM 1910 O O . GLU A 1 239 ? 9.883 -5.999 -22.849 1.00 93.12 239 GLU A O 1
ATOM 1915 N N . ALA A 1 240 ? 8.844 -4.417 -21.634 1.00 91.56 240 ALA A N 1
ATOM 1916 C CA . ALA A 1 240 ? 9.597 -3.290 -22.171 1.00 91.56 240 ALA A CA 1
ATOM 1917 C C . ALA A 1 240 ? 11.067 -3.278 -21.733 1.00 91.56 240 ALA A C 1
ATOM 1919 O O . ALA A 1 240 ? 11.940 -2.898 -22.511 1.00 91.56 240 ALA A O 1
ATOM 1920 N N . ASN A 1 241 ? 11.338 -3.649 -20.481 1.00 89.19 241 ASN A N 1
ATOM 1921 C CA . ASN A 1 241 ? 12.683 -3.664 -19.929 1.00 89.19 241 ASN A CA 1
ATOM 1922 C C . ASN A 1 241 ? 13.504 -4.817 -20.513 1.00 89.19 241 ASN A C 1
ATOM 1924 O O . ASN A 1 241 ? 14.695 -4.642 -20.735 1.00 89.19 241 ASN A O 1
ATOM 1928 N N . GLY A 1 242 ? 12.898 -5.989 -20.744 1.00 81.94 242 GLY A N 1
ATOM 1929 C CA . GLY A 1 242 ? 13.538 -7.143 -21.393 1.00 81.94 242 GLY A CA 1
ATOM 1930 C C . GLY A 1 242 ? 14.669 -7.813 -20.596 1.00 81.94 242 GLY A C 1
ATOM 1931 O O . GLY A 1 242 ? 15.032 -8.952 -20.881 1.00 81.94 242 GLY A O 1
ATOM 1932 N N . GLU A 1 243 ? 15.207 -7.137 -19.578 1.00 75.06 243 GLU A N 1
ATOM 1933 C CA . GLU A 1 243 ? 16.409 -7.538 -18.855 1.00 75.06 243 GLU A CA 1
ATOM 1934 C C . GLU A 1 243 ? 16.100 -8.228 -17.524 1.00 75.06 243 GLU A C 1
ATOM 1936 O O . GLU A 1 243 ? 15.533 -7.640 -16.600 1.00 75.06 243 GLU A O 1
ATOM 1941 N N . VAL A 1 244 ? 16.554 -9.478 -17.398 1.00 73.25 244 VAL A N 1
ATOM 1942 C CA . VAL A 1 244 ? 16.428 -10.288 -16.171 1.00 73.25 244 VAL A CA 1
ATOM 1943 C C . VAL A 1 244 ? 17.639 -10.106 -15.243 1.00 73.25 244 VAL A C 1
ATOM 1945 O O . VAL A 1 244 ? 17.514 -10.204 -14.018 1.00 73.25 244 VAL A O 1
ATOM 1948 N N . LYS A 1 245 ? 18.826 -9.876 -15.827 1.00 68.00 245 LYS A N 1
ATOM 1949 C CA . LYS A 1 245 ? 20.122 -9.988 -15.136 1.00 68.00 245 LYS A CA 1
ATOM 1950 C C . LYS A 1 245 ? 20.624 -8.672 -14.561 1.00 68.00 245 LYS A C 1
ATOM 1952 O O . LYS A 1 245 ? 20.985 -8.635 -13.391 1.00 68.00 245 LYS A O 1
ATOM 1957 N N . GLU A 1 246 ? 20.657 -7.611 -15.364 1.00 64.38 246 GLU A N 1
ATOM 1958 C CA . GLU A 1 246 ? 21.346 -6.380 -14.961 1.00 64.38 246 GLU A CA 1
ATOM 1959 C C . GLU A 1 246 ? 20.524 -5.531 -13.989 1.00 64.38 246 GLU A C 1
ATOM 1961 O O . GLU A 1 246 ? 21.109 -4.822 -13.174 1.00 64.38 246 GLU A O 1
ATOM 1966 N N . ARG A 1 247 ? 19.181 -5.638 -14.021 1.00 85.56 247 ARG A N 1
ATOM 1967 C CA . ARG A 1 247 ? 18.223 -4.993 -13.087 1.00 85.56 247 ARG A CA 1
ATOM 1968 C C . ARG A 1 247 ? 18.500 -3.500 -12.818 1.00 85.56 247 ARG A C 1
ATOM 1970 O O . ARG A 1 247 ? 18.048 -2.918 -11.828 1.00 85.56 247 ARG A O 1
ATOM 1977 N N . ARG A 1 248 ? 19.239 -2.883 -13.734 1.00 90.94 248 ARG A N 1
ATOM 1978 C CA . ARG A 1 248 ? 19.682 -1.501 -13.767 1.00 90.94 248 ARG A CA 1
ATOM 1979 C C . ARG A 1 248 ? 18.965 -0.851 -14.930 1.00 90.94 248 ARG A C 1
ATOM 1981 O O . ARG A 1 248 ? 19.065 -1.324 -16.055 1.00 90.94 248 ARG A O 1
ATOM 1988 N N . VAL A 1 249 ? 18.254 0.231 -14.648 1.00 90.94 249 VAL A N 1
ATOM 1989 C CA . VAL A 1 249 ? 17.419 0.911 -15.636 1.00 90.94 249 VAL A CA 1
ATOM 1990 C C . VAL A 1 249 ? 17.862 2.362 -15.730 1.00 90.94 249 VAL A C 1
ATOM 1992 O O . VAL A 1 249 ? 17.608 3.155 -14.828 1.00 90.94 249 VAL A O 1
ATOM 1995 N N . THR A 1 250 ? 18.541 2.726 -16.814 1.00 89.94 250 THR A N 1
ATOM 1996 C CA . THR A 1 250 ? 18.896 4.128 -17.074 1.00 89.94 250 THR A CA 1
ATOM 1997 C C . THR A 1 250 ? 17.759 4.789 -17.839 1.00 89.94 250 THR A C 1
ATOM 1999 O O . THR A 1 250 ? 17.424 4.360 -18.943 1.00 89.94 250 THR A O 1
ATOM 2002 N N . VAL A 1 251 ? 17.161 5.830 -17.259 1.00 88.69 251 VAL A N 1
ATOM 2003 C CA . VAL A 1 251 ? 16.032 6.528 -17.884 1.00 88.69 251 VAL A CA 1
ATOM 2004 C C . VAL A 1 251 ? 16.516 7.777 -18.607 1.00 88.69 251 VAL A C 1
ATOM 2006 O O . VAL A 1 251 ? 17.056 8.699 -17.999 1.00 88.69 251 VAL A O 1
ATOM 2009 N N . THR A 1 252 ? 16.282 7.804 -19.915 1.00 88.44 252 THR A N 1
ATOM 2010 C CA . THR A 1 252 ? 16.549 8.923 -20.821 1.00 88.44 252 THR A CA 1
ATOM 2011 C C . THR A 1 252 ? 15.238 9.426 -21.431 1.00 88.44 252 THR A C 1
ATOM 2013 O O . THR A 1 252 ? 14.162 8.853 -21.232 1.00 88.44 252 THR A O 1
ATOM 2016 N N . GLU A 1 253 ? 15.303 10.500 -22.217 1.00 87.62 253 GLU A N 1
ATOM 2017 C CA . GLU A 1 253 ? 14.136 11.006 -22.950 1.00 87.62 253 GLU A CA 1
ATOM 2018 C C . GLU A 1 253 ? 13.566 9.988 -23.947 1.00 87.62 253 GLU A C 1
ATOM 2020 O O . GLU A 1 253 ? 12.360 9.975 -24.184 1.00 87.62 253 GLU A O 1
ATOM 2025 N N . GLN A 1 254 ? 14.398 9.088 -24.475 1.00 90.25 254 GLN A N 1
ATOM 2026 C CA . GLN A 1 254 ? 14.006 8.067 -25.453 1.00 90.25 254 GLN A CA 1
ATOM 2027 C C . GLN A 1 254 ? 13.452 6.795 -24.801 1.00 90.25 254 GLN A C 1
ATOM 2029 O O . GLN A 1 254 ? 12.900 5.940 -25.489 1.00 90.25 254 GLN A O 1
ATOM 2034 N N . THR A 1 255 ? 13.580 6.658 -23.477 1.00 91.62 255 THR A N 1
ATOM 2035 C CA . THR A 1 255 ? 13.037 5.513 -22.745 1.00 91.62 255 THR A CA 1
ATOM 2036 C C . THR A 1 255 ? 11.530 5.400 -22.972 1.00 91.62 255 THR A C 1
ATOM 2038 O O . THR A 1 255 ? 10.795 6.392 -22.916 1.00 91.62 255 THR A O 1
ATOM 2041 N N . VAL A 1 256 ? 11.070 4.175 -23.218 1.00 94.19 256 VAL A N 1
ATOM 2042 C CA . VAL A 1 256 ? 9.661 3.883 -23.488 1.00 94.19 256 VAL A CA 1
ATOM 2043 C C . VAL A 1 256 ? 8.770 4.205 -22.288 1.00 94.19 256 VAL A C 1
ATOM 2045 O O . VAL A 1 256 ? 9.187 4.131 -21.128 1.00 94.19 256 VAL A O 1
ATOM 2048 N N . GLU A 1 257 ? 7.517 4.558 -22.572 1.00 95.19 257 GLU A N 1
ATOM 2049 C CA . GLU A 1 257 ? 6.606 5.109 -21.566 1.00 95.19 257 GLU A CA 1
ATOM 2050 C C . GLU A 1 257 ? 6.303 4.131 -20.424 1.00 95.19 257 GLU A C 1
ATOM 2052 O O . GLU A 1 257 ? 6.201 4.558 -19.279 1.00 95.19 257 GLU A O 1
ATOM 2057 N N . ALA A 1 258 ? 6.252 2.821 -20.691 1.00 95.06 258 ALA A N 1
ATOM 2058 C CA . ALA A 1 258 ? 6.046 1.803 -19.655 1.00 95.06 258 ALA A CA 1
ATOM 2059 C C . ALA A 1 258 ? 7.115 1.870 -18.545 1.00 95.06 258 ALA A C 1
ATOM 2061 O O . ALA A 1 258 ? 6.792 1.826 -17.359 1.00 95.06 258 ALA A O 1
ATOM 2062 N N . ILE A 1 259 ? 8.383 2.076 -18.918 1.00 94.75 259 ILE A N 1
ATOM 2063 C CA . ILE A 1 259 ? 9.498 2.213 -17.970 1.00 94.75 259 ILE A CA 1
ATOM 2064 C C . ILE A 1 259 ? 9.418 3.544 -17.216 1.00 94.75 259 ILE A C 1
ATOM 2066 O O . ILE A 1 259 ? 9.570 3.580 -15.993 1.00 94.75 259 ILE A O 1
ATOM 2070 N N . LYS A 1 260 ? 9.127 4.645 -17.921 1.00 94.12 260 LYS A N 1
ATOM 2071 C CA . LYS A 1 260 ? 8.938 5.968 -17.297 1.00 94.12 260 LYS A CA 1
ATOM 2072 C C . LYS A 1 260 ? 7.758 5.989 -16.324 1.00 94.12 260 LYS A C 1
ATOM 2074 O O . LYS A 1 260 ? 7.805 6.704 -15.325 1.00 94.12 260 LYS A O 1
ATOM 2079 N N . LYS A 1 261 ? 6.700 5.231 -16.613 1.00 94.62 261 LYS A N 1
ATOM 2080 C CA . LYS A 1 261 ? 5.520 5.093 -15.760 1.00 94.62 261 LYS A CA 1
ATOM 2081 C C . LYS A 1 261 ? 5.857 4.381 -14.455 1.00 94.62 261 LYS A C 1
ATOM 2083 O O . LYS A 1 261 ? 5.540 4.917 -13.405 1.00 94.62 261 LYS A O 1
ATOM 2088 N N . VAL A 1 262 ? 6.555 3.242 -14.499 1.00 95.19 262 VAL A N 1
ATOM 2089 C CA . VAL A 1 262 ? 6.983 2.543 -13.271 1.00 95.19 262 VAL A CA 1
ATOM 2090 C C . VAL A 1 262 ? 7.871 3.426 -12.409 1.00 95.19 262 VAL A C 1
ATOM 2092 O O . VAL A 1 262 ? 7.607 3.560 -11.222 1.00 95.19 262 VAL A O 1
ATOM 2095 N N . ARG A 1 263 ? 8.862 4.093 -13.014 1.00 93.69 263 ARG A N 1
ATOM 2096 C CA . ARG A 1 263 ? 9.759 5.010 -12.299 1.00 93.69 263 ARG A CA 1
ATOM 2097 C C . ARG A 1 263 ? 9.005 6.075 -11.491 1.00 93.69 263 ARG A C 1
ATOM 2099 O O . ARG A 1 263 ? 9.450 6.423 -10.404 1.00 93.69 263 ARG A O 1
ATOM 2106 N N . ARG A 1 264 ? 7.930 6.638 -12.053 1.00 92.81 264 ARG A N 1
ATOM 2107 C CA . ARG A 1 264 ? 7.186 7.759 -11.452 1.00 92.81 264 ARG A CA 1
ATOM 2108 C C . ARG A 1 264 ? 6.082 7.307 -10.503 1.00 92.81 264 ARG A C 1
ATOM 2110 O O . ARG A 1 264 ? 5.886 7.948 -9.481 1.00 92.81 264 ARG A O 1
ATOM 2117 N N . SER A 1 265 ? 5.392 6.225 -10.853 1.00 95.12 265 SER A N 1
ATOM 2118 C CA . SER A 1 265 ? 4.072 5.919 -10.297 1.00 95.12 265 SER A CA 1
ATOM 2119 C C . SER A 1 265 ? 3.983 4.570 -9.590 1.00 95.12 265 SER A C 1
ATOM 2121 O O . SER A 1 265 ? 2.893 4.173 -9.189 1.00 95.12 265 SER A O 1
ATOM 2123 N N . ILE A 1 266 ? 5.083 3.817 -9.463 1.00 97.19 266 ILE A N 1
ATOM 2124 C CA . ILE A 1 266 ? 5.075 2.510 -8.793 1.00 97.19 266 ILE A CA 1
ATOM 2125 C C . ILE A 1 266 ? 6.262 2.376 -7.839 1.00 97.19 266 ILE A C 1
ATOM 2127 O O . ILE A 1 266 ? 7.417 2.399 -8.253 1.00 97.19 266 ILE A O 1
ATOM 2131 N N . SER A 1 267 ? 5.953 2.133 -6.568 1.00 97.62 267 SER A N 1
ATOM 2132 C CA . SER A 1 267 ? 6.932 1.841 -5.515 1.00 97.62 267 SER A CA 1
ATOM 2133 C C . SER A 1 267 ? 7.156 0.345 -5.315 1.00 97.62 267 SER A C 1
ATOM 2135 O O . SER A 1 267 ? 8.211 -0.049 -4.834 1.00 97.62 267 SER A O 1
ATOM 2137 N N . ILE A 1 268 ? 6.184 -0.504 -5.666 1.00 98.06 268 ILE A N 1
ATOM 2138 C CA . ILE A 1 268 ? 6.265 -1.963 -5.502 1.00 98.06 268 ILE A CA 1
ATOM 2139 C C . ILE A 1 268 ? 5.631 -2.635 -6.726 1.00 98.06 268 ILE A C 1
ATOM 2141 O O . ILE A 1 268 ? 4.478 -2.365 -7.057 1.00 98.06 268 ILE A O 1
ATOM 2145 N N . LEU A 1 269 ? 6.362 -3.523 -7.399 1.00 97.75 269 LEU A N 1
ATOM 2146 C CA . LEU A 1 269 ? 5.924 -4.245 -8.598 1.00 97.75 269 LEU A CA 1
ATOM 2147 C C . LEU A 1 269 ? 5.262 -5.591 -8.270 1.00 97.75 269 LEU A C 1
ATOM 2149 O O . LEU A 1 269 ? 5.597 -6.262 -7.292 1.00 97.75 269 LEU A O 1
ATOM 2153 N N . CYS A 1 270 ? 4.348 -6.021 -9.139 1.00 97.50 270 CYS A N 1
ATOM 2154 C CA . CYS A 1 270 ? 3.568 -7.245 -8.968 1.00 97.50 270 CYS A CA 1
ATOM 2155 C C . CYS A 1 270 ? 4.397 -8.521 -9.213 1.00 97.50 270 CYS A C 1
ATOM 2157 O O . CYS A 1 270 ? 4.982 -8.698 -10.285 1.00 97.50 270 CYS A O 1
ATOM 2159 N N . ARG A 1 271 ? 4.376 -9.462 -8.255 1.00 96.50 271 ARG A N 1
ATOM 2160 C CA . ARG A 1 271 ? 5.130 -10.727 -8.356 1.00 96.50 271 ARG A CA 1
ATOM 2161 C C . ARG A 1 271 ? 4.593 -11.671 -9.429 1.00 96.50 271 ARG A C 1
ATOM 2163 O O . ARG A 1 271 ? 5.362 -12.186 -10.226 1.00 96.50 271 ARG A O 1
ATOM 2170 N N . SER A 1 272 ? 3.280 -11.860 -9.499 1.00 95.56 272 SER A N 1
ATOM 2171 C CA . SER A 1 272 ? 2.665 -12.721 -10.520 1.00 95.56 272 SER A CA 1
ATOM 2172 C C . SER A 1 272 ? 2.907 -12.216 -11.941 1.00 95.56 272 SER A C 1
ATOM 2174 O O . SER A 1 272 ? 3.033 -13.027 -12.851 1.00 95.56 272 SER A O 1
ATOM 2176 N N . ALA A 1 273 ? 2.987 -10.896 -12.147 1.00 96.19 273 ALA A N 1
ATOM 2177 C CA . ALA A 1 273 ? 3.337 -10.340 -13.454 1.00 96.19 273 ALA A CA 1
ATOM 2178 C C . ALA A 1 273 ? 4.790 -10.675 -13.828 1.00 96.19 273 ALA A C 1
ATOM 2180 O O . ALA A 1 273 ? 5.067 -11.016 -14.975 1.00 96.19 273 ALA A O 1
ATOM 2181 N N . TRP A 1 274 ? 5.701 -10.631 -12.851 1.00 95.56 274 TRP A N 1
ATOM 2182 C CA . TRP A 1 274 ? 7.094 -11.031 -13.030 1.00 95.56 274 TRP A CA 1
ATOM 2183 C C . TRP A 1 274 ? 7.216 -12.520 -13.371 1.00 95.56 274 TRP A C 1
ATOM 2185 O O . TRP A 1 274 ? 7.832 -12.868 -14.376 1.00 95.56 274 TRP A O 1
ATOM 2195 N N . ASP A 1 275 ? 6.586 -13.393 -12.579 1.00 94.62 275 ASP A N 1
ATOM 2196 C CA . ASP A 1 275 ? 6.646 -14.844 -12.789 1.00 94.62 275 ASP A CA 1
ATOM 2197 C C . ASP A 1 275 ? 6.038 -15.238 -14.151 1.00 94.62 275 ASP A C 1
ATOM 2199 O O . ASP A 1 275 ? 6.655 -15.980 -14.913 1.00 94.62 275 ASP A O 1
ATOM 2203 N N . SER A 1 276 ? 4.890 -14.657 -14.522 1.00 93.56 276 SER A N 1
ATOM 2204 C CA . SER A 1 276 ? 4.245 -14.895 -15.824 1.00 93.56 276 SER A CA 1
ATOM 2205 C C . SER A 1 276 ? 5.109 -14.444 -17.011 1.00 93.56 276 SER A C 1
ATOM 2207 O O . SER A 1 276 ? 5.180 -15.115 -18.048 1.00 93.56 276 SER A O 1
ATOM 2209 N N . TRP A 1 277 ? 5.811 -13.319 -16.870 1.00 93.81 277 TRP A N 1
ATOM 2210 C CA . TRP A 1 277 ? 6.747 -12.859 -17.890 1.00 93.81 277 TRP A CA 1
ATOM 2211 C C . TRP A 1 277 ? 7.958 -13.797 -18.022 1.00 93.81 277 TRP A C 1
ATOM 2213 O O . TRP A 1 277 ? 8.347 -14.141 -19.143 1.00 93.81 277 TRP A O 1
ATOM 2223 N N . LEU A 1 278 ? 8.509 -14.287 -16.901 1.00 92.19 278 LEU A N 1
ATOM 2224 C CA . LEU A 1 278 ? 9.604 -15.264 -16.907 1.00 92.19 278 LEU A CA 1
ATOM 2225 C C . LEU A 1 278 ? 9.224 -16.569 -17.625 1.00 92.19 278 LEU A C 1
ATOM 2227 O O . LEU A 1 278 ? 10.020 -17.102 -18.401 1.00 92.19 278 LEU A O 1
ATOM 2231 N N . GLU A 1 279 ? 8.008 -17.069 -17.417 1.00 91.12 279 GLU A N 1
ATOM 2232 C CA . GLU A 1 279 ? 7.498 -18.248 -18.130 1.00 91.12 279 GLU A CA 1
ATOM 2233 C C . GLU A 1 279 ? 7.452 -18.014 -19.649 1.00 91.12 279 GLU A C 1
ATOM 2235 O O . GLU A 1 279 ? 7.855 -18.874 -20.439 1.00 91.12 279 GLU A O 1
ATOM 2240 N N . THR A 1 280 ? 7.042 -16.814 -20.071 1.00 87.94 280 THR A N 1
ATOM 2241 C CA . THR A 1 280 ? 6.936 -16.439 -21.490 1.00 87.94 280 THR A CA 1
ATOM 2242 C C . THR A 1 280 ? 8.302 -16.428 -22.184 1.00 87.94 280 THR A C 1
ATOM 2244 O O . THR A 1 280 ? 8.457 -16.992 -23.274 1.00 87.94 280 THR A O 1
ATOM 2247 N N . ILE A 1 281 ? 9.328 -15.842 -21.557 1.00 87.75 281 ILE A N 1
ATOM 2248 C CA . ILE A 1 281 ? 10.686 -15.810 -22.128 1.00 87.75 281 ILE A CA 1
ATOM 2249 C C . ILE A 1 281 ? 11.340 -17.202 -22.141 1.00 87.75 281 ILE A C 1
ATOM 2251 O O . ILE A 1 281 ? 12.054 -17.543 -23.092 1.00 87.75 281 ILE A O 1
ATOM 2255 N N . GLN A 1 282 ? 11.067 -18.047 -21.140 1.00 81.69 282 GLN A N 1
ATOM 2256 C CA . GLN A 1 282 ? 11.569 -19.423 -21.091 1.00 81.69 282 GLN A CA 1
ATOM 2257 C C . GLN A 1 282 ? 10.942 -20.279 -22.200 1.00 81.69 282 GLN A C 1
ATOM 2259 O O . GLN A 1 282 ? 11.659 -20.968 -22.932 1.00 81.69 282 GLN A O 1
ATOM 2264 N N . ALA A 1 283 ? 9.627 -20.164 -22.408 1.00 75.75 283 ALA A N 1
ATOM 2265 C CA . ALA A 1 283 ? 8.924 -20.836 -23.499 1.00 75.75 283 ALA A CA 1
ATOM 2266 C C . ALA A 1 283 ? 9.411 -20.368 -24.887 1.00 75.75 283 ALA A C 1
ATOM 2268 O O . ALA A 1 283 ? 9.602 -21.184 -25.794 1.00 75.75 283 ALA A O 1
ATOM 2269 N N . GLY A 1 284 ? 9.680 -19.068 -25.055 1.00 64.38 284 GLY A N 1
ATOM 2270 C CA . GLY A 1 284 ? 10.259 -18.512 -26.283 1.00 64.38 284 GLY A CA 1
ATOM 2271 C C . GLY A 1 284 ? 11.682 -19.009 -26.568 1.00 64.38 284 GLY A C 1
ATOM 2272 O O . GLY A 1 284 ? 12.037 -19.260 -27.722 1.00 64.38 284 GLY A O 1
ATOM 2273 N N . THR A 1 285 ? 12.482 -19.225 -25.521 1.00 59.16 285 THR A N 1
ATOM 2274 C CA . THR A 1 285 ? 13.844 -19.776 -25.628 1.00 59.16 285 THR A CA 1
ATOM 2275 C C . THR A 1 285 ? 13.821 -21.264 -25.992 1.00 59.16 285 THR A C 1
ATOM 2277 O O . THR A 1 285 ? 14.591 -21.698 -26.848 1.00 59.16 285 THR A O 1
ATOM 2280 N N . SER A 1 286 ? 12.877 -22.031 -25.434 1.00 51.97 286 SER A N 1
ATOM 2281 C CA . SER A 1 286 ? 12.653 -23.444 -25.781 1.00 51.97 286 SER A CA 1
ATOM 2282 C C . SER A 1 286 ? 12.172 -23.636 -27.230 1.00 51.97 286 SER A C 1
ATOM 2284 O O . SER A 1 286 ? 12.563 -24.591 -27.896 1.00 51.97 286 SER A O 1
ATOM 2286 N N . ARG A 1 287 ? 11.399 -22.692 -27.789 1.00 44.03 287 ARG A N 1
ATOM 2287 C CA . ARG A 1 287 ? 11.016 -22.730 -29.215 1.00 44.03 287 ARG A CA 1
ATOM 2288 C C . ARG A 1 287 ? 12.156 -22.360 -30.169 1.00 44.03 287 ARG A C 1
ATOM 2290 O O . ARG A 1 287 ? 12.182 -22.868 -31.285 1.00 44.03 287 ARG A O 1
ATOM 2297 N N . ARG A 1 288 ? 13.117 -21.526 -29.751 1.00 42.09 288 ARG A N 1
ATOM 2298 C CA . ARG A 1 288 ? 14.299 -21.180 -30.569 1.00 42.09 288 ARG A CA 1
ATOM 2299 C C . ARG A 1 288 ? 15.362 -22.286 -30.624 1.00 42.09 288 ARG A C 1
ATOM 2301 O O . ARG A 1 288 ? 16.183 -22.260 -31.535 1.00 42.09 288 ARG A O 1
ATOM 2308 N N . SER A 1 289 ? 15.344 -23.270 -29.718 1.00 39.78 289 SER A N 1
ATOM 2309 C CA . SER A 1 289 ? 16.222 -24.453 -29.802 1.00 39.78 289 SER A CA 1
ATOM 2310 C C . SER A 1 289 ? 15.677 -25.561 -30.715 1.00 39.78 289 SER A C 1
ATOM 2312 O O . SER A 1 289 ? 16.427 -26.451 -31.112 1.00 39.78 289 SER A O 1
ATOM 2314 N N . LEU A 1 290 ? 14.414 -25.468 -31.142 1.00 35.28 290 LEU A N 1
ATOM 2315 C CA . LEU A 1 290 ? 13.828 -26.281 -32.210 1.00 35.28 290 LEU A CA 1
ATOM 2316 C C . LEU A 1 290 ? 13.917 -25.541 -33.553 1.00 35.28 290 LEU A C 1
ATOM 2318 O O . LEU A 1 290 ? 12.920 -25.317 -34.237 1.00 35.28 290 LEU A O 1
ATOM 2322 N N . CYS A 1 291 ? 15.133 -25.175 -33.968 1.00 34.75 291 CYS A N 1
ATOM 2323 C CA . CYS A 1 291 ? 15.387 -24.930 -35.385 1.00 34.75 291 CYS A CA 1
ATOM 2324 C C . CYS A 1 291 ? 15.209 -26.259 -36.124 1.00 34.75 291 CYS A C 1
ATOM 2326 O O . CYS A 1 291 ? 16.119 -27.088 -36.189 1.00 34.75 291 CYS A O 1
ATOM 2328 N N . TYR A 1 292 ? 14.003 -26.453 -36.654 1.00 39.41 292 TYR A N 1
ATOM 2329 C CA . TYR A 1 292 ? 13.672 -27.445 -37.663 1.00 39.41 292 TYR A CA 1
ATOM 2330 C C . TYR A 1 292 ? 14.758 -27.413 -38.746 1.00 39.41 292 TYR A C 1
ATOM 2332 O O . TYR A 1 292 ? 14.844 -26.464 -39.524 1.00 39.41 292 TYR A O 1
ATOM 2340 N N . LYS A 1 293 ? 15.630 -28.428 -38.774 1.00 34.00 293 LYS A N 1
ATOM 2341 C CA . LYS A 1 293 ? 16.468 -28.695 -39.944 1.00 34.00 293 LYS A CA 1
ATOM 2342 C C . LYS A 1 293 ? 15.527 -29.287 -40.989 1.00 34.00 293 LYS A C 1
ATOM 2344 O O . LYS A 1 293 ? 15.070 -30.411 -40.774 1.00 34.00 293 LYS A O 1
ATOM 2349 N N . PRO A 1 294 ? 15.201 -28.583 -42.085 1.00 33.34 294 PRO A N 1
ATOM 2350 C CA . PRO A 1 294 ? 14.423 -29.212 -43.133 1.00 33.34 294 PRO A CA 1
ATOM 2351 C C . PRO A 1 294 ? 15.213 -30.423 -43.659 1.00 33.34 294 PRO A C 1
ATOM 2353 O O . PRO A 1 294 ? 16.436 -30.324 -43.834 1.00 33.34 294 PRO A O 1
ATOM 2356 N N . PRO A 1 295 ? 14.562 -31.576 -43.883 1.00 33.72 295 PRO A N 1
ATOM 2357 C CA . PRO A 1 295 ? 15.224 -32.701 -44.518 1.00 33.72 295 PRO A CA 1
ATOM 2358 C C . PRO A 1 295 ? 15.699 -32.269 -45.909 1.00 33.72 295 PRO A C 1
ATOM 2360 O O . PRO A 1 295 ? 14.961 -31.638 -46.668 1.00 33.72 295 PRO A O 1
ATOM 2363 N N . ARG A 1 296 ? 16.961 -32.581 -46.232 1.00 34.59 296 ARG A N 1
ATOM 2364 C CA . ARG A 1 296 ? 17.508 -32.365 -47.576 1.00 34.59 296 ARG A CA 1
ATOM 2365 C C . ARG A 1 296 ? 16.657 -33.161 -48.573 1.00 34.59 296 ARG A C 1
ATOM 2367 O O . ARG A 1 296 ? 16.499 -34.364 -48.362 1.00 34.59 296 ARG A O 1
ATOM 2374 N N . PRO A 1 297 ? 16.136 -32.549 -49.648 1.00 32.66 297 PRO A N 1
ATOM 2375 C CA . PRO A 1 297 ? 15.438 -33.314 -50.666 1.00 32.66 297 PRO A CA 1
ATOM 2376 C C . PRO A 1 297 ? 16.445 -34.179 -51.444 1.00 32.66 297 PRO A C 1
ATOM 2378 O O . PRO A 1 297 ? 17.547 -33.705 -51.752 1.00 32.66 297 PRO A O 1
ATOM 2381 N N . PRO A 1 298 ? 16.100 -35.437 -51.771 1.00 34.38 298 PRO A N 1
ATOM 2382 C CA . PRO A 1 298 ? 16.874 -36.230 -52.707 1.00 34.38 298 PRO A CA 1
ATOM 2383 C C . PRO A 1 298 ? 16.669 -35.713 -54.142 1.00 34.38 298 PRO A C 1
ATOM 2385 O O . PRO A 1 298 ? 15.748 -34.960 -54.451 1.00 34.38 298 PRO A O 1
ATOM 2388 N N . PHE A 1 299 ? 17.601 -36.102 -55.000 1.00 31.55 299 PHE A N 1
ATOM 2389 C CA . PHE A 1 299 ? 17.817 -35.648 -56.369 1.00 31.55 299 PHE A CA 1
ATOM 2390 C C . PHE A 1 299 ? 16.593 -35.608 -57.318 1.00 31.55 299 PHE A C 1
ATOM 2392 O O . PHE A 1 299 ? 15.727 -36.473 -57.295 1.00 31.55 299 PHE A O 1
ATOM 2399 N N . ARG A 1 300 ? 16.658 -34.606 -58.216 1.00 34.19 300 ARG A N 1
ATOM 2400 C CA . ARG A 1 300 ? 16.115 -34.438 -59.589 1.00 34.19 300 ARG A CA 1
ATOM 2401 C C . ARG A 1 300 ? 15.155 -35.495 -60.166 1.00 34.19 300 ARG A C 1
ATOM 2403 O O . ARG A 1 300 ? 15.569 -36.625 -60.386 1.00 34.19 300 ARG A O 1
ATOM 2410 N N . VAL A 1 301 ? 14.052 -35.001 -60.752 1.00 31.17 301 VAL A N 1
ATOM 2411 C CA . VAL A 1 301 ? 13.603 -35.359 -62.119 1.00 31.17 301 VAL A CA 1
ATOM 2412 C C . VAL A 1 301 ? 13.081 -34.100 -62.831 1.00 31.17 301 VAL A C 1
ATOM 2414 O O . VAL A 1 301 ? 12.421 -33.259 -62.226 1.00 31.17 301 VAL A O 1
ATOM 2417 N N . ALA A 1 302 ? 13.429 -33.958 -64.109 1.00 31.58 302 ALA A N 1
ATOM 2418 C CA . ALA A 1 302 ? 13.033 -32.877 -65.004 1.00 31.58 302 ALA A CA 1
ATOM 2419 C C . ALA A 1 302 ? 11.848 -33.285 -65.894 1.00 31.58 302 ALA A C 1
ATOM 2421 O O . ALA A 1 302 ? 11.897 -34.371 -66.454 1.00 31.58 302 ALA A O 1
ATOM 2422 N N . THR A 1 303 ? 10.890 -32.377 -66.118 1.00 30.86 303 THR A N 1
ATOM 2423 C CA . THR A 1 303 ? 10.036 -32.261 -67.331 1.00 30.86 303 THR A CA 1
ATOM 2424 C C . THR A 1 303 ? 9.332 -30.891 -67.285 1.00 30.86 303 THR A C 1
ATOM 2426 O O . THR A 1 303 ? 8.684 -30.581 -66.296 1.00 30.86 303 THR A O 1
ATOM 2429 N N . ARG A 1 304 ? 9.675 -29.919 -68.143 1.00 26.16 304 ARG A N 1
ATOM 2430 C CA . ARG A 1 304 ? 9.167 -29.603 -69.504 1.00 26.16 304 ARG A CA 1
ATOM 2431 C C . ARG A 1 304 ? 7.761 -28.949 -69.564 1.00 26.16 304 ARG A C 1
ATOM 2433 O O . ARG A 1 304 ? 6.759 -29.634 -69.479 1.00 26.16 304 ARG A O 1
ATOM 2440 N N . CYS A 1 305 ? 7.784 -27.632 -69.821 1.00 25.67 305 CYS A N 1
ATOM 2441 C CA . CYS A 1 305 ? 6.990 -26.806 -70.761 1.00 25.67 305 CYS A CA 1
ATOM 2442 C C . CYS A 1 305 ? 5.438 -26.798 -70.794 1.00 25.67 305 CYS A C 1
ATOM 2444 O O . CYS A 1 305 ? 4.808 -27.817 -71.045 1.00 25.67 305 CYS A O 1
ATOM 2446 N N . GLY A 1 306 ? 4.884 -25.571 -70.771 1.00 26.78 306 GLY A N 1
ATOM 2447 C CA . GLY A 1 306 ? 3.551 -25.153 -71.263 1.00 26.78 306 GLY A CA 1
ATOM 2448 C C . GLY A 1 306 ? 3.035 -23.919 -70.494 1.00 26.78 306 GLY A C 1
ATOM 2449 O O . GLY A 1 306 ? 2.756 -24.045 -69.311 1.00 26.78 306 GLY A O 1
ATOM 2450 N N . ARG A 1 307 ? 3.153 -22.669 -70.998 1.00 26.59 307 ARG A N 1
ATOM 2451 C CA . ARG A 1 307 ? 2.085 -21.839 -71.645 1.00 26.59 307 ARG A CA 1
ATOM 2452 C C . ARG A 1 307 ? 0.684 -22.059 -71.025 1.00 26.59 307 ARG A C 1
ATOM 2454 O O . ARG A 1 307 ? 0.276 -23.200 -70.910 1.00 26.59 307 ARG A O 1
ATOM 2461 N N . THR A 1 308 ? -0.129 -21.072 -70.633 1.00 28.31 308 THR A N 1
ATOM 2462 C CA . THR A 1 308 ? -0.360 -19.696 -71.123 1.00 28.31 308 THR A CA 1
ATOM 2463 C C . THR A 1 308 ? -1.249 -18.935 -70.118 1.00 28.31 308 THR A C 1
ATOM 2465 O O . THR A 1 308 ? -1.958 -19.546 -69.326 1.00 28.31 308 THR A O 1
ATOM 2468 N N . SER A 1 309 ? -1.211 -17.605 -70.204 1.00 28.56 309 SER A N 1
ATOM 2469 C CA . SER A 1 309 ? -2.077 -16.584 -69.588 1.00 28.56 309 SER A CA 1
ATOM 2470 C C . SER A 1 309 ? -3.592 -16.803 -69.717 1.00 28.56 309 SER A C 1
ATOM 2472 O O . SER A 1 309 ? -4.025 -17.260 -70.773 1.00 28.56 309 SER A O 1
ATOM 2474 N N . LEU A 1 310 ? -4.376 -16.289 -68.756 1.00 29.38 310 LEU A N 1
ATOM 2475 C CA . LEU A 1 310 ? -5.560 -15.456 -69.038 1.00 29.38 310 LEU A CA 1
ATOM 2476 C C . LEU A 1 310 ? -6.094 -14.730 -67.787 1.00 29.38 310 LEU A C 1
ATOM 2478 O O . LEU A 1 310 ? -6.288 -15.326 -66.730 1.00 29.38 310 LEU A O 1
ATOM 2482 N N . ASP A 1 311 ? -6.305 -13.427 -67.980 1.00 25.94 311 ASP A N 1
ATOM 2483 C CA . ASP A 1 311 ? -7.097 -12.476 -67.196 1.00 25.94 311 ASP A CA 1
ATOM 2484 C C . ASP A 1 311 ? -8.516 -12.973 -66.884 1.00 25.94 311 ASP A C 1
ATOM 2486 O O . ASP A 1 311 ? -9.099 -13.699 -67.687 1.00 25.94 311 ASP A O 1
ATOM 2490 N N . THR A 1 312 ? -9.133 -12.471 -65.802 1.00 27.80 312 THR A N 1
ATOM 2491 C CA . THR A 1 312 ? -10.260 -11.505 -65.883 1.00 27.80 312 THR A CA 1
ATOM 2492 C C . THR A 1 312 ? -10.936 -11.211 -64.526 1.00 27.80 312 THR A C 1
ATOM 2494 O O . THR A 1 312 ? -11.313 -12.098 -63.770 1.00 27.80 312 THR A O 1
ATOM 2497 N N . SER A 1 313 ? -11.114 -9.905 -64.284 1.00 26.30 313 SER A N 1
ATOM 2498 C CA . SER A 1 313 ? -12.285 -9.209 -63.707 1.00 26.30 313 SER A CA 1
ATOM 2499 C C . SER A 1 313 ? -12.818 -9.490 -62.282 1.00 26.30 313 SER A C 1
ATOM 2501 O O . SER A 1 313 ? -13.490 -10.4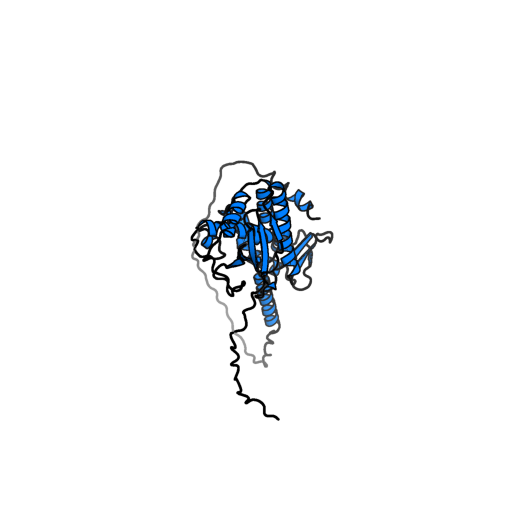78 -62.007 1.00 26.30 313 SER A O 1
ATOM 2503 N N . LEU A 1 314 ? -12.654 -8.447 -61.453 1.00 29.16 314 LEU A N 1
ATOM 2504 C CA . LEU A 1 314 ? -13.538 -7.895 -60.397 1.00 29.16 314 LEU A CA 1
ATOM 2505 C C . LEU A 1 314 ? -15.049 -7.855 -60.787 1.00 29.16 314 LEU A C 1
ATOM 2507 O O . LEU A 1 314 ? -15.322 -7.811 -61.987 1.00 29.16 314 LEU A O 1
ATOM 2511 N N . PRO A 1 315 ? -16.034 -7.762 -59.844 1.00 36.56 315 PRO A N 1
ATOM 2512 C CA . PRO A 1 315 ? -16.372 -6.470 -59.209 1.00 36.56 315 PRO A CA 1
ATOM 2513 C C . PRO A 1 315 ? -16.939 -6.448 -57.765 1.00 36.56 315 PRO A C 1
ATOM 2515 O O . PRO A 1 315 ? -17.624 -7.343 -57.291 1.00 36.56 315 PRO A O 1
ATOM 2518 N N . MET A 1 316 ? -16.643 -5.305 -57.128 1.00 26.34 316 MET A N 1
ATOM 2519 C CA . MET A 1 316 ? -17.370 -4.498 -56.130 1.00 26.34 316 MET A CA 1
ATOM 2520 C C . MET A 1 316 ? -18.612 -5.043 -55.394 1.00 26.34 316 MET A C 1
ATOM 2522 O O . MET A 1 316 ? -19.635 -5.314 -56.013 1.00 26.34 316 MET A O 1
ATOM 2526 N N . SER A 1 317 ? -18.645 -4.785 -54.077 1.00 27.59 317 SER A N 1
ATOM 2527 C CA . SER A 1 317 ? -19.771 -4.055 -53.464 1.00 27.59 317 SER A CA 1
ATOM 2528 C C . SER A 1 317 ? -19.375 -3.298 -52.187 1.00 27.59 317 SER A C 1
ATOM 2530 O O . SER A 1 317 ? -18.800 -3.846 -51.252 1.00 27.59 317 SER A O 1
ATOM 2532 N N . ARG A 1 318 ? -19.715 -2.005 -52.197 1.00 27.92 318 ARG A N 1
ATOM 2533 C CA . ARG A 1 318 ? -19.653 -0.987 -51.138 1.00 27.92 318 ARG A CA 1
ATOM 2534 C C . ARG A 1 318 ? -20.450 -1.359 -49.875 1.00 27.92 318 ARG A C 1
ATOM 2536 O O . ARG A 1 318 ? -21.566 -1.840 -50.006 1.00 27.92 318 ARG A O 1
ATOM 2543 N N . ALA A 1 319 ? -19.996 -0.880 -48.713 1.00 27.95 319 ALA A N 1
ATOM 2544 C CA . ALA A 1 319 ? -20.842 -0.118 -47.783 1.00 27.95 319 ALA A CA 1
ATOM 2545 C C . ALA A 1 319 ? -19.977 0.772 -46.866 1.00 27.95 319 ALA A C 1
ATOM 2547 O O . ALA A 1 319 ? -19.142 0.294 -46.105 1.00 27.95 319 ALA A O 1
ATOM 2548 N N . ARG A 1 320 ? -20.173 2.090 -46.987 1.00 27.59 320 ARG A N 1
ATOM 2549 C CA . ARG A 1 320 ? -19.680 3.147 -46.094 1.00 27.59 320 ARG A CA 1
ATOM 2550 C C . ARG A 1 320 ? -20.816 3.562 -45.162 1.00 27.59 320 ARG A C 1
ATOM 2552 O O . ARG A 1 320 ? -21.948 3.666 -45.623 1.00 27.59 320 ARG A O 1
ATOM 2559 N N . GLY A 1 321 ? -20.460 4.001 -43.958 1.00 25.42 321 GLY A N 1
ATOM 2560 C CA . GLY A 1 321 ? -21.137 5.111 -43.285 1.00 25.42 321 GLY A CA 1
ATOM 2561 C C . GLY A 1 321 ? -20.949 5.104 -41.770 1.00 25.42 321 GLY A C 1
ATOM 2562 O O . GLY A 1 321 ? -20.908 4.035 -41.184 1.00 25.42 321 GLY A O 1
ATOM 2563 N N . VAL A 1 322 ? -20.826 6.212 -41.041 1.00 27.14 322 VAL A N 1
ATOM 2564 C CA . VAL A 1 322 ? -20.512 7.632 -41.294 1.00 27.14 322 VAL A CA 1
ATOM 2565 C C . VAL A 1 322 ? -20.028 8.151 -39.924 1.00 27.14 322 VAL A C 1
ATOM 2567 O O . VAL A 1 322 ? -20.618 7.816 -38.902 1.00 27.14 322 VAL A O 1
ATOM 2570 N N . PHE A 1 323 ? -18.966 8.959 -39.903 1.00 25.91 323 PHE A N 1
ATOM 2571 C CA . PHE A 1 323 ? -18.450 9.707 -38.747 1.00 25.91 323 PHE A CA 1
ATOM 2572 C C . PHE A 1 323 ? -18.626 11.212 -39.023 1.00 25.91 323 PHE A C 1
ATOM 2574 O O . PHE A 1 323 ? -18.276 11.655 -40.115 1.00 25.91 323 PHE A O 1
ATOM 2581 N N . ALA A 1 324 ? -19.109 11.977 -38.039 1.00 27.50 324 ALA A N 1
ATOM 2582 C CA . ALA A 1 324 ? -18.941 13.433 -37.835 1.00 27.50 324 ALA A CA 1
ATOM 2583 C C . ALA A 1 324 ? -19.609 13.756 -36.474 1.00 27.50 324 ALA A C 1
ATOM 2585 O O . ALA A 1 324 ? -20.728 13.307 -36.262 1.00 27.50 324 ALA A O 1
ATOM 2586 N N . VAL A 1 325 ? -19.012 14.325 -35.416 1.00 25.64 325 VAL A N 1
ATOM 2587 C CA . VAL A 1 325 ? -18.097 15.467 -35.165 1.00 25.64 325 VAL A CA 1
ATOM 2588 C C . VAL A 1 325 ? -18.729 16.854 -35.356 1.00 25.64 325 VAL A C 1
ATOM 2590 O O . VAL A 1 325 ? -18.989 17.242 -36.488 1.00 25.64 325 VAL A O 1
ATOM 2593 N N . LEU A 1 326 ? -18.857 17.585 -34.225 1.00 26.20 326 LEU A N 1
ATOM 2594 C CA . LEU A 1 326 ? -18.783 19.053 -33.956 1.00 26.20 326 LEU A CA 1
ATOM 2595 C C . LEU A 1 326 ? -19.825 19.442 -32.875 1.00 26.20 326 LEU A C 1
ATOM 2597 O O . LEU A 1 326 ? -20.937 18.945 -32.923 1.00 26.20 326 LEU A O 1
ATOM 2601 N N . GLN A 1 327 ? -19.648 20.368 -31.921 1.00 27.45 327 GLN A N 1
ATOM 2602 C CA . GLN A 1 327 ? -18.521 21.016 -31.230 1.00 27.45 327 GLN A CA 1
ATOM 2603 C C . GLN A 1 327 ? -19.122 21.977 -30.161 1.00 27.45 327 GLN A C 1
ATOM 2605 O O . GLN A 1 327 ? -20.124 22.624 -30.432 1.00 27.45 327 GLN A O 1
ATOM 2610 N N . ARG A 1 328 ? -18.405 22.168 -29.036 1.00 26.41 328 ARG A N 1
ATOM 2611 C CA . ARG A 1 328 ? -18.261 23.397 -28.196 1.00 26.41 328 ARG A CA 1
ATOM 2612 C C . ARG A 1 328 ? -19.476 24.045 -27.486 1.00 26.41 328 ARG A C 1
ATOM 2614 O O . ARG A 1 328 ? -20.300 24.678 -28.130 1.00 26.41 328 ARG A O 1
ATOM 2621 N N . ARG A 1 329 ? -19.319 24.272 -26.165 1.00 26.17 329 ARG A N 1
ATOM 2622 C CA . ARG A 1 329 ? -18.833 25.555 -25.574 1.00 26.17 329 ARG A CA 1
ATOM 2623 C C . ARG A 1 329 ? -18.610 25.499 -24.041 1.00 26.17 329 ARG A C 1
ATOM 2625 O O . ARG A 1 329 ? -19.497 25.064 -23.333 1.00 26.17 329 ARG A O 1
ATOM 2632 N N . ARG A 1 330 ? -17.443 26.051 -23.634 1.00 28.97 330 ARG A N 1
ATOM 2633 C CA . ARG A 1 330 ? -17.052 26.890 -22.454 1.00 28.97 330 ARG A CA 1
ATOM 2634 C C . ARG A 1 330 ? -17.534 26.477 -21.044 1.00 28.97 330 ARG A C 1
ATOM 2636 O O . ARG A 1 330 ? -18.707 26.231 -20.861 1.00 28.97 330 ARG A O 1
ATOM 2643 N N . GLY A 1 331 ? -16.732 26.516 -19.978 1.00 23.78 331 GLY A N 1
ATOM 2644 C CA . GLY A 1 331 ? -15.389 27.054 -19.719 1.00 23.78 331 GLY A CA 1
ATOM 2645 C C . GLY A 1 331 ? -15.101 27.009 -18.203 1.00 23.78 331 GLY A C 1
ATOM 2646 O O . GLY A 1 331 ? -16.001 26.693 -17.436 1.00 23.78 331 GLY A O 1
ATOM 2647 N N . GLY A 1 332 ? -13.876 27.334 -17.772 1.00 24.58 332 GLY A N 1
ATOM 2648 C CA . GLY A 1 332 ? -13.567 27.537 -16.346 1.00 24.58 332 GLY A CA 1
ATOM 2649 C C . GLY A 1 332 ? -12.167 27.099 -15.918 1.00 24.58 332 GLY A C 1
ATOM 2650 O O . GLY A 1 332 ? -11.957 25.974 -15.495 1.00 24.58 332 GLY A O 1
ATOM 2651 N N . SER A 1 333 ? -11.217 28.021 -16.050 1.00 30.02 333 SER A N 1
ATOM 2652 C CA . SER A 1 333 ? -9.820 27.970 -15.600 1.00 30.02 333 SER A CA 1
ATOM 2653 C C . SER A 1 333 ? -9.644 27.649 -14.105 1.00 30.02 333 SER A C 1
ATOM 2655 O O . SER A 1 333 ? -10.038 28.461 -13.275 1.00 30.02 333 SER A O 1
ATOM 2657 N N . ALA A 1 334 ? -8.921 26.569 -13.783 1.00 27.75 334 ALA A N 1
ATOM 2658 C CA . ALA A 1 334 ? -8.118 26.429 -12.557 1.00 27.75 334 ALA A CA 1
ATOM 2659 C C . ALA A 1 334 ? -7.142 25.238 -12.678 1.00 27.75 334 ALA A C 1
ATOM 2661 O O . ALA A 1 334 ? -7.268 24.241 -11.978 1.00 27.75 334 ALA A O 1
ATOM 2662 N N . SER A 1 335 ? -6.175 25.287 -13.599 1.00 35.38 335 SER A N 1
ATOM 2663 C CA . SER A 1 335 ? -5.154 24.230 -13.683 1.00 35.38 335 SER A CA 1
ATOM 2664 C C . SER A 1 335 ? -3.816 24.796 -14.147 1.00 35.38 335 SER A C 1
ATOM 2666 O O . SER A 1 335 ? -3.436 24.711 -15.307 1.00 35.38 335 SER A O 1
ATOM 2668 N N . ALA A 1 336 ? -3.139 25.479 -13.224 1.00 28.98 336 ALA A N 1
ATOM 2669 C CA . ALA A 1 336 ? -1.743 25.895 -13.391 1.00 28.98 336 ALA A CA 1
ATOM 2670 C C . ALA A 1 336 ? -0.971 26.014 -12.060 1.00 28.98 336 ALA A C 1
ATOM 2672 O O . ALA A 1 336 ? 0.181 26.429 -12.062 1.00 28.98 336 ALA A O 1
ATOM 2673 N N . ARG A 1 337 ? -1.571 25.649 -10.913 1.00 29.25 337 ARG A N 1
ATOM 2674 C CA . ARG A 1 337 ? -0.903 25.711 -9.594 1.00 29.25 337 ARG A CA 1
ATOM 2675 C C . ARG A 1 337 ? -0.727 24.366 -8.884 1.00 29.25 337 ARG A C 1
ATOM 2677 O O . ARG A 1 337 ? -0.012 24.322 -7.895 1.00 29.25 337 ARG A O 1
ATOM 2684 N N . VAL A 1 338 ? -1.276 23.271 -9.413 1.00 34.28 338 VAL A N 1
ATOM 2685 C CA . VAL A 1 338 ? -1.152 21.934 -8.792 1.00 34.28 338 VAL A CA 1
ATOM 2686 C C . VAL A 1 338 ? 0.099 21.176 -9.274 1.00 34.28 338 VAL A C 1
ATOM 2688 O O . VAL A 1 338 ? 0.674 20.389 -8.536 1.00 34.28 338 VAL A O 1
ATOM 2691 N N . LEU A 1 339 ? 0.627 21.490 -10.462 1.00 31.41 339 LEU A N 1
ATOM 2692 C CA . LEU A 1 339 ? 1.805 20.805 -11.023 1.00 31.41 339 LEU A CA 1
ATOM 2693 C C . LEU A 1 339 ? 3.164 21.360 -10.557 1.00 31.41 339 LEU A C 1
ATOM 2695 O O . LEU A 1 339 ? 4.186 20.718 -10.774 1.00 31.41 339 LEU A O 1
ATOM 2699 N N . ALA A 1 340 ? 3.197 22.519 -9.892 1.00 30.25 340 ALA A N 1
ATOM 2700 C CA . ALA A 1 340 ? 4.445 23.142 -9.438 1.00 30.25 340 ALA A CA 1
ATOM 2701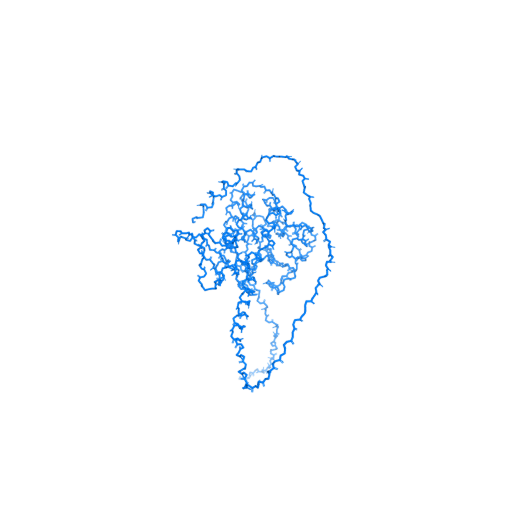 C C . ALA A 1 340 ? 4.822 22.808 -7.979 1.00 30.25 340 ALA A C 1
ATOM 2703 O O . ALA A 1 340 ? 5.930 23.127 -7.558 1.00 30.25 340 ALA A O 1
ATOM 2704 N N . HIS A 1 341 ? 3.943 22.153 -7.209 1.00 29.80 341 HIS A N 1
ATOM 2705 C CA . HIS A 1 341 ? 4.231 21.767 -5.817 1.00 29.80 341 HIS A CA 1
ATOM 2706 C C . HIS A 1 341 ? 4.621 20.289 -5.654 1.00 29.80 341 HIS A C 1
ATOM 2708 O O . HIS A 1 341 ? 5.465 19.979 -4.816 1.00 29.80 341 HIS A O 1
ATOM 2714 N N . ALA A 1 342 ? 4.147 19.398 -6.535 1.00 31.70 342 ALA A N 1
ATOM 2715 C CA . ALA A 1 342 ? 4.561 17.989 -6.546 1.00 31.70 342 ALA A CA 1
ATOM 2716 C C . ALA A 1 342 ? 6.064 17.801 -6.860 1.00 31.70 342 ALA A C 1
ATOM 2718 O O . ALA A 1 342 ? 6.692 16.858 -6.387 1.00 31.70 342 ALA A O 1
ATOM 2719 N N . ALA A 1 343 ? 6.676 18.732 -7.601 1.00 29.47 343 ALA A N 1
ATOM 2720 C CA . ALA A 1 343 ? 8.102 18.682 -7.931 1.00 29.47 343 ALA A CA 1
ATOM 2721 C C . ALA A 1 343 ? 9.026 19.185 -6.803 1.00 29.47 343 ALA A C 1
ATOM 2723 O O . ALA A 1 343 ? 10.218 18.892 -6.828 1.00 29.47 343 ALA A O 1
ATOM 2724 N N . SER A 1 344 ? 8.504 19.918 -5.810 1.00 26.84 344 SER A N 1
ATOM 2725 C CA . SER A 1 344 ? 9.344 20.546 -4.778 1.00 26.84 344 SER A CA 1
ATOM 2726 C C . SER A 1 344 ? 9.425 19.749 -3.471 1.00 26.84 344 SER A C 1
ATOM 2728 O O . SER A 1 344 ? 10.334 19.993 -2.684 1.00 26.84 344 SER A O 1
ATOM 2730 N N . ILE A 1 345 ? 8.543 18.763 -3.261 1.00 34.19 345 ILE A N 1
ATOM 2731 C CA . ILE A 1 345 ? 8.584 17.854 -2.097 1.00 34.19 345 ILE A CA 1
ATOM 2732 C C . ILE A 1 345 ? 9.191 16.488 -2.464 1.00 34.19 345 ILE A C 1
ATOM 2734 O O . ILE A 1 345 ? 9.764 15.821 -1.608 1.00 34.19 345 ILE A O 1
ATOM 2738 N N . ALA A 1 346 ? 9.262 16.137 -3.755 1.00 29.30 346 ALA A N 1
ATOM 2739 C CA . ALA A 1 346 ? 10.111 15.038 -4.233 1.00 29.30 346 ALA A CA 1
ATOM 2740 C C . ALA A 1 346 ? 11.627 15.276 -3.992 1.00 29.30 346 ALA A C 1
ATOM 2742 O O . ALA A 1 346 ? 12.435 14.369 -4.170 1.00 29.30 346 ALA A O 1
ATOM 2743 N N . MET A 1 347 ? 12.019 16.478 -3.550 1.00 30.34 347 MET A N 1
ATOM 2744 C CA . MET A 1 347 ? 13.370 16.811 -3.071 1.00 30.34 347 MET A CA 1
ATOM 2745 C C . MET A 1 347 ? 13.591 16.491 -1.581 1.00 30.34 347 MET A C 1
ATOM 2747 O O . MET A 1 347 ? 14.715 16.606 -1.105 1.00 30.34 347 MET A O 1
ATOM 2751 N N . ALA A 1 348 ? 12.556 16.057 -0.851 1.00 29.56 348 ALA A N 1
ATOM 2752 C CA . ALA A 1 348 ? 12.683 15.518 0.506 1.00 29.56 348 ALA A CA 1
ATOM 2753 C C . ALA A 1 348 ? 12.979 14.003 0.525 1.00 29.56 348 ALA A C 1
ATOM 2755 O O . ALA A 1 348 ? 13.020 13.398 1.594 1.00 29.56 348 ALA A O 1
ATOM 2756 N N . PHE A 1 349 ? 13.209 13.397 -0.647 1.00 34.53 349 PHE A N 1
ATOM 2757 C CA . PHE A 1 349 ? 13.876 12.103 -0.787 1.00 34.53 349 PHE A CA 1
ATOM 2758 C C . PHE A 1 349 ? 15.394 12.329 -0.827 1.00 34.53 349 PHE A C 1
ATOM 2760 O O . PHE A 1 349 ? 16.015 12.317 -1.894 1.00 34.53 349 PHE A O 1
ATOM 2767 N N . LEU A 1 350 ? 15.959 12.603 0.349 1.00 36.62 350 LEU A N 1
ATOM 2768 C CA . LEU A 1 350 ? 17.374 12.391 0.648 1.00 36.62 350 LEU A CA 1
ATOM 2769 C C . LEU A 1 350 ? 17.529 11.061 1.377 1.00 36.62 350 LEU A C 1
ATOM 2771 O O . LEU A 1 350 ? 16.702 10.807 2.281 1.00 36.62 350 LEU A O 1
#

InterPro domains:
  IPR001574 Ribosome-inactivating protein [PF00161] (126-230)
  IPR016138 Ribosome-inactivating protein, subdomain 1 [G3DSA:3.40.420.10] (23-197)
  IPR036041 Ribosome-inactivating protein superfamily [SSF56371] (132-269)